Protein AF-A0A2N3TE48-F1 (afdb_monomer_lite)

Radius of gyration: 23.92 Å; chains: 1; bounding box: 47×78×74 Å

Foldseek 3Di:
DPPDPVVVVVVVVVVVPPDPPVVVLVPFQFKFKFFFPDDFAAPQWDQLLPDPLNLVVCVVPPPPVCSVVVSVVRRRFIARPVVRHTALAHHGDDFLNRTDPDTLATRVQWFAAELVQQWTWGWPSSVVSVVVPDDPVCQASFTKMFIDGSSGTQDIEGAYEPPHPGFHLAKYFYDYPVCVPDPDDDTTDTRHTDWGPGPDPDPPSIDRSNPSPSVQVSSVVVVRYDD

Secondary structure (DSSP, 8-state):
---SHHHHHHHHHHHTSSSSSHHHHGGG--EEEEEBSSPPPPTTEEEGGG-HHHHHHHHHHS-GGGHHHHHHHHTT-EEETTTTEE-SB------GGGB-SS-SB-GGGEEEEETTTTEEEE-HHHHHHHHHH--GGGTTT-EEEEEEETTEEEEEEEEEETT--S-B-S-EEEE-GGGGG-----S---EE-B------S-GGGS--GGG-HHHHHHHHTTT-EE-

Sequence (227 aa):
MKFNSLIILFLSLFLFSCSKKETVEKENKKIEIYLTNKRILNANSIIATKSDSLIKYIKQNVPEKDFNFFMSRYVTKEWDTIQNNIAPKGKFIATKIDLNKNPIVYDSEIGNFNVQKGELRISKSGLDRIIKNLDRKYIWDGQQYVITYGGKPIFTGYFVSSLSSSLVNWYSTYHFHSDLSKGDFELATPFKIDQCYCLLEDRELIPNLKSNKKLIEAFHQTDRLTK

pLDDT: mean 76.68, std 17.12, range [32.34, 97.75]

Structure (mmCIF, N/CA/C/O backbone):
data_AF-A0A2N3TE48-F1
#
_entry.id   AF-A0A2N3TE48-F1
#
loop_
_atom_site.group_PDB
_atom_site.id
_atom_site.type_symbol
_atom_site.label_atom_id
_atom_site.label_alt_id
_atom_site.label_comp_id
_atom_site.label_asym_id
_atom_site.label_entity_id
_atom_site.label_seq_id
_atom_site.pdbx_PDB_ins_code
_atom_site.Cartn_x
_atom_site.Cartn_y
_atom_site.Cartn_z
_atom_site.occupancy
_atom_site.B_iso_or_equiv
_atom_site.auth_seq_id
_atom_site.auth_comp_id
_atom_site.auth_asym_id
_atom_site.auth_atom_id
_atom_site.pdbx_PDB_model_num
ATOM 1 N N . MET A 1 1 ? -23.649 -54.402 41.261 1.00 50.25 1 MET A N 1
ATOM 2 C CA . MET A 1 1 ? -23.502 -53.451 40.135 1.00 50.25 1 MET A CA 1
ATOM 3 C C . MET A 1 1 ? -22.812 -52.180 40.637 1.00 50.25 1 MET A C 1
ATOM 5 O O . MET A 1 1 ? -23.480 -51.304 41.161 1.00 50.25 1 MET A O 1
ATOM 9 N N . LYS A 1 2 ? -21.474 -52.112 40.582 1.00 53.06 2 LYS A N 1
ATOM 10 C CA . LYS A 1 2 ? -20.661 -50.958 41.041 1.00 53.06 2 LYS A CA 1
ATOM 11 C C . LYS A 1 2 ? -19.624 -50.542 39.984 1.00 53.06 2 LYS A C 1
ATOM 13 O O . LYS A 1 2 ? -18.486 -50.228 40.293 1.00 53.06 2 LYS A O 1
ATOM 18 N N . PHE A 1 3 ? -20.027 -50.564 38.722 1.00 53.12 3 PHE A N 1
ATOM 19 C CA . PHE A 1 3 ? -19.270 -50.009 37.605 1.00 53.12 3 PHE A CA 1
ATOM 20 C C . PHE A 1 3 ? -20.255 -49.142 36.842 1.00 53.12 3 PHE A C 1
ATOM 22 O O . PHE A 1 3 ? -21.080 -49.695 36.134 1.00 53.12 3 PHE A O 1
ATOM 29 N N . ASN A 1 4 ? -20.269 -47.834 37.113 1.00 57.69 4 ASN A N 1
ATOM 30 C CA . ASN A 1 4 ? -20.896 -46.821 36.247 1.00 57.69 4 ASN A CA 1
ATOM 31 C C . ASN A 1 4 ? -20.582 -45.385 36.700 1.00 57.69 4 ASN A C 1
ATOM 33 O O . ASN A 1 4 ? -20.584 -44.480 35.875 1.00 57.69 4 ASN A O 1
ATOM 37 N N . SER A 1 5 ? -20.225 -45.150 37.968 1.00 60.59 5 SER A N 1
ATOM 38 C CA . SER A 1 5 ? -19.950 -43.786 38.454 1.00 60.59 5 SER A CA 1
ATOM 39 C C . SER A 1 5 ? -18.607 -43.211 37.974 1.00 60.59 5 SER A C 1
ATOM 41 O O . SER A 1 5 ? -18.514 -42.012 37.732 1.00 60.59 5 SER A O 1
ATOM 43 N N . LEU A 1 6 ? -17.578 -44.047 37.774 1.00 65.50 6 LEU A N 1
ATOM 44 C CA . LEU A 1 6 ? -16.249 -43.585 37.338 1.00 65.50 6 LEU A CA 1
ATOM 45 C C . LEU A 1 6 ? -16.224 -43.178 35.851 1.00 65.50 6 LEU A C 1
ATOM 47 O O . LEU A 1 6 ? -15.537 -42.233 35.475 1.00 65.50 6 LEU A O 1
ATOM 51 N N . ILE A 1 7 ? -17.017 -43.859 35.016 1.00 70.31 7 ILE A N 1
ATOM 52 C CA . ILE A 1 7 ? -17.132 -43.586 33.573 1.00 70.31 7 ILE A CA 1
ATOM 53 C C . ILE A 1 7 ? -17.869 -42.262 33.333 1.00 70.31 7 ILE A C 1
ATOM 55 O O . ILE A 1 7 ? -17.457 -41.476 32.484 1.00 70.31 7 ILE A O 1
ATOM 59 N N . ILE A 1 8 ? -18.902 -41.970 34.130 1.00 69.69 8 ILE A N 1
ATOM 60 C CA . ILE A 1 8 ? -19.629 -40.692 34.072 1.00 69.69 8 ILE A CA 1
ATOM 61 C C . ILE A 1 8 ? -18.714 -39.529 34.488 1.00 69.69 8 ILE A C 1
ATOM 63 O O . ILE A 1 8 ? -18.726 -38.479 33.844 1.00 69.69 8 ILE A O 1
ATOM 67 N N . LEU A 1 9 ? -17.859 -39.729 35.499 1.00 67.75 9 LEU A N 1
ATOM 68 C CA . LEU A 1 9 ? -16.881 -38.722 35.918 1.00 67.75 9 LEU A CA 1
ATOM 69 C C . LEU A 1 9 ? -15.858 -38.430 34.803 1.00 67.75 9 LEU A C 1
ATOM 71 O O . LEU A 1 9 ? -15.566 -37.268 34.520 1.00 67.75 9 LEU A O 1
ATOM 75 N N . PHE A 1 10 ? -15.379 -39.470 34.110 1.00 66.06 10 PHE A N 1
ATOM 76 C CA . PHE A 1 10 ? -14.419 -39.329 33.010 1.00 66.06 10 PHE A CA 1
ATOM 77 C C . PHE A 1 10 ? -15.033 -38.682 31.757 1.00 66.06 10 PHE A C 1
ATOM 79 O O . PHE A 1 10 ? -14.384 -37.851 31.125 1.00 66.06 10 PHE A O 1
ATOM 86 N N . LEU A 1 11 ? -16.298 -38.982 31.424 1.00 65.06 11 LEU A N 1
ATOM 87 C CA . LEU A 1 11 ? -17.000 -38.320 30.315 1.00 65.06 11 LEU A CA 1
ATOM 88 C C . LEU A 1 11 ? -17.259 -36.832 30.592 1.00 65.06 11 LEU A C 1
ATOM 90 O O . LEU A 1 11 ? -17.186 -36.017 29.673 1.00 65.06 11 LEU A O 1
ATOM 94 N N . SER A 1 12 ? -17.517 -36.455 31.849 1.00 64.06 12 SER A N 1
ATOM 95 C CA . SER A 1 12 ? -17.767 -35.051 32.203 1.00 64.06 12 SER A CA 1
ATOM 96 C C . SER A 1 12 ? -16.529 -34.157 32.027 1.00 64.06 12 SER A C 1
ATOM 98 O O . SER A 1 12 ? -16.660 -32.995 31.648 1.00 64.06 12 SER A O 1
ATOM 100 N N . LEU A 1 13 ? -15.321 -34.711 32.193 1.00 61.75 13 LEU A N 1
ATOM 101 C CA . LEU A 1 13 ? -14.056 -33.991 32.000 1.00 61.75 13 LEU A CA 1
ATOM 102 C C . LEU A 1 13 ? -13.748 -33.697 30.521 1.00 61.75 13 LEU A C 1
ATOM 104 O O . LEU A 1 13 ? -13.084 -32.703 30.226 1.00 61.75 13 LEU A O 1
ATOM 108 N N . PHE A 1 14 ? -14.273 -34.493 29.581 1.00 59.22 14 PHE A N 1
ATOM 109 C CA . PHE A 1 14 ? -14.132 -34.219 28.144 1.00 59.22 14 PHE A CA 1
ATOM 110 C C . PHE A 1 14 ? -15.049 -33.089 27.653 1.00 59.22 14 PHE A C 1
ATOM 112 O O . PHE A 1 14 ? -14.698 -32.390 26.701 1.00 59.22 14 PHE A O 1
ATOM 119 N N . LEU A 1 15 ? -16.182 -32.845 28.321 1.00 57.31 15 LEU A N 1
ATOM 120 C CA . LEU A 1 15 ? -17.143 -31.810 27.919 1.00 57.31 15 LEU A CA 1
ATOM 121 C C . LEU A 1 15 ? -16.697 -30.379 28.278 1.00 57.31 15 LEU A C 1
ATOM 123 O O . LEU A 1 15 ? -17.162 -29.427 27.656 1.00 57.31 15 LEU A O 1
ATOM 127 N N . PHE A 1 16 ? -15.750 -30.205 29.206 1.00 56.22 16 PHE A N 1
ATOM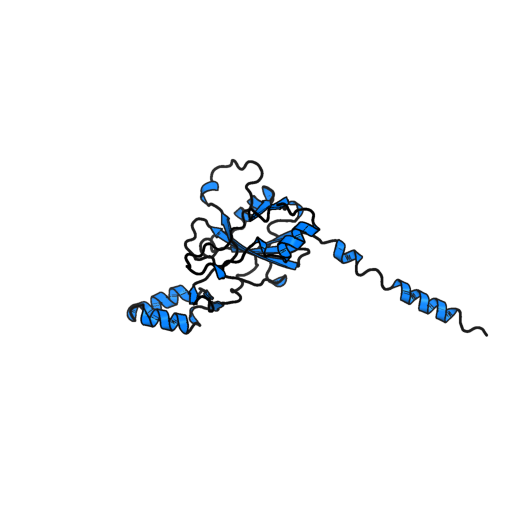 128 C CA . PHE A 1 16 ? -15.204 -28.884 29.565 1.00 56.22 16 PHE A CA 1
ATOM 129 C C . PHE A 1 16 ? -13.955 -28.470 28.767 1.00 56.22 16 PHE A C 1
ATOM 131 O O . PHE A 1 16 ? -13.476 -27.347 28.920 1.00 56.22 16 PHE A O 1
ATOM 138 N N . SER A 1 17 ? -13.430 -29.325 27.881 1.00 53.75 17 SER A N 1
ATOM 139 C CA . SER A 1 17 ? -12.199 -29.034 27.123 1.00 53.75 17 SER A CA 1
ATOM 140 C C . SER A 1 17 ? -12.426 -28.250 25.813 1.00 53.75 17 SER A C 1
ATOM 142 O O . SER A 1 17 ? -11.473 -27.962 25.092 1.00 53.75 17 SER A O 1
ATOM 144 N N . CYS A 1 18 ? -13.667 -27.865 25.477 1.00 55.09 18 CYS A N 1
ATOM 145 C CA . CYS A 1 18 ? -14.005 -27.388 24.125 1.00 55.09 18 CYS A CA 1
ATOM 146 C C . CYS A 1 18 ? -14.711 -26.021 24.005 1.00 55.09 18 CYS A C 1
ATOM 148 O O . CYS A 1 18 ? -15.423 -25.799 23.033 1.00 55.09 18 CYS A O 1
ATOM 150 N N . SER A 1 19 ? -14.500 -25.061 24.914 1.00 52.31 19 SER A N 1
ATOM 151 C CA . SER A 1 19 ? -15.143 -23.728 24.795 1.00 52.31 19 SER A CA 1
ATOM 152 C C . SER A 1 19 ? -14.207 -22.512 24.814 1.00 52.31 19 SER A C 1
ATOM 154 O O . SER A 1 19 ? -14.669 -21.382 24.929 1.00 52.31 19 SER A O 1
ATOM 156 N N . LYS A 1 20 ? -12.889 -22.689 24.638 1.00 45.84 20 LYS A N 1
ATOM 157 C CA . LYS A 1 20 ? -11.911 -21.575 24.671 1.00 45.84 20 LYS A CA 1
ATOM 158 C C . LYS A 1 20 ? -11.305 -21.163 23.324 1.00 45.84 20 LYS A C 1
ATOM 160 O O . LYS A 1 20 ? -10.310 -20.445 23.311 1.00 45.84 20 LYS A O 1
ATOM 165 N N . LYS A 1 21 ? -11.874 -21.581 22.187 1.00 46.06 21 LYS A N 1
ATOM 166 C CA . LYS A 1 21 ? -11.340 -21.187 20.866 1.00 46.06 21 LYS A CA 1
ATOM 167 C C . LYS A 1 21 ? -11.933 -19.889 20.307 1.00 46.06 21 LYS A C 1
ATOM 169 O O . LYS A 1 21 ? -11.215 -19.162 19.635 1.00 46.06 21 LYS A O 1
ATOM 174 N N . GLU A 1 22 ? -13.178 -19.545 20.636 1.00 42.72 22 GLU A N 1
ATOM 175 C CA . GLU A 1 22 ? -13.833 -18.337 20.097 1.00 42.72 22 GLU A CA 1
ATOM 176 C C . GLU A 1 22 ? -13.543 -17.052 20.886 1.00 42.72 22 GLU A C 1
ATOM 178 O O . GLU A 1 22 ? -13.634 -15.952 20.343 1.00 42.72 22 GLU A O 1
ATOM 183 N N . THR A 1 23 ? -13.147 -17.154 22.156 1.00 38.72 23 THR A N 1
ATOM 184 C CA . THR A 1 23 ? -12.918 -15.967 22.996 1.00 38.72 23 THR A CA 1
ATOM 185 C C . THR A 1 23 ? -11.581 -15.278 22.699 1.00 38.72 23 THR A C 1
ATOM 187 O O . THR A 1 23 ? -11.476 -14.070 22.874 1.00 38.72 23 THR A O 1
ATOM 190 N N . VAL A 1 24 ? -10.586 -16.008 22.177 1.00 43.91 24 VAL A N 1
ATOM 191 C CA . VAL A 1 24 ? -9.251 -15.462 21.854 1.00 43.91 24 VAL A CA 1
ATOM 192 C C . VAL A 1 24 ? -9.243 -14.694 20.521 1.00 43.91 24 VAL A C 1
ATOM 194 O O . VAL A 1 24 ? -8.486 -13.741 20.365 1.00 43.91 24 VAL A O 1
ATOM 197 N N . GLU A 1 25 ? -10.114 -15.030 19.560 1.00 46.62 25 GLU A N 1
ATOM 198 C CA . GLU A 1 25 ? -10.185 -14.296 18.280 1.00 46.62 25 GLU A CA 1
ATOM 199 C C . GLU A 1 25 ? -10.899 -12.939 18.385 1.00 46.62 25 GLU A C 1
ATOM 201 O O . GLU A 1 25 ? -10.645 -12.048 17.571 1.00 46.62 25 GLU A O 1
ATOM 206 N N . LYS A 1 26 ? -11.742 -12.725 19.405 1.00 44.50 26 LYS A N 1
ATOM 207 C CA . LYS A 1 26 ? -12.362 -11.409 19.646 1.00 44.50 26 LYS A CA 1
ATOM 208 C C . LYS A 1 26 ? -11.362 -10.347 20.121 1.00 44.50 26 LYS A C 1
ATOM 210 O O . LYS A 1 26 ? -11.618 -9.163 19.919 1.00 44.50 26 LYS A O 1
ATOM 215 N N . GLU A 1 27 ? -10.221 -10.741 20.686 1.00 52.16 27 GLU A N 1
ATOM 216 C CA . GLU A 1 27 ? -9.269 -9.831 21.341 1.00 52.16 27 GLU A CA 1
ATOM 217 C C . GLU A 1 27 ? -8.280 -9.112 20.409 1.00 52.16 27 GLU A C 1
ATOM 219 O O . GLU A 1 27 ? -7.456 -8.328 20.875 1.00 52.16 27 GLU A O 1
ATOM 224 N N . ASN A 1 28 ? -8.357 -9.287 19.088 1.00 63.81 28 ASN A N 1
ATOM 225 C CA . ASN A 1 28 ? -7.452 -8.559 18.193 1.00 63.81 28 ASN A CA 1
ATOM 226 C C . ASN A 1 28 ? -8.136 -8.062 16.917 1.00 63.81 28 ASN A C 1
ATOM 228 O O . ASN A 1 28 ? -7.622 -8.234 15.825 1.00 63.81 28 ASN A O 1
ATOM 232 N N . LYS A 1 29 ? -9.277 -7.375 17.024 1.00 85.50 29 LYS A N 1
ATOM 233 C CA . LYS A 1 29 ? -9.899 -6.639 15.900 1.00 85.50 29 LYS A CA 1
ATOM 234 C C . LYS A 1 29 ? -9.200 -5.302 15.590 1.00 85.50 29 LYS A C 1
ATOM 236 O O . LYS A 1 29 ? -9.854 -4.303 15.312 1.00 85.50 29 LYS A O 1
ATOM 241 N N . LYS A 1 30 ? -7.872 -5.268 15.679 1.00 95.38 30 LYS A N 1
ATOM 242 C CA . LYS A 1 30 ? -7.073 -4.059 15.449 1.00 95.38 30 LYS A CA 1
ATOM 243 C C . LYS A 1 30 ? -6.908 -3.809 13.960 1.00 95.38 30 LYS A C 1
ATOM 245 O O . LYS A 1 30 ? -6.599 -4.748 13.222 1.00 95.38 30 LYS A O 1
ATOM 250 N N . ILE A 1 31 ? -7.089 -2.565 13.541 1.00 97.19 31 ILE A N 1
ATOM 251 C CA . ILE A 1 31 ? -6.693 -2.083 12.223 1.00 97.19 31 ILE A CA 1
ATOM 252 C C . ILE A 1 31 ? -5.326 -1.429 12.378 1.00 97.19 31 ILE A C 1
ATOM 254 O O . ILE A 1 31 ? -5.127 -0.595 13.247 1.00 97.19 31 ILE A O 1
ATOM 258 N N . GLU A 1 32 ? -4.359 -1.807 11.558 1.00 97.50 32 GLU A N 1
ATOM 259 C CA . GLU A 1 32 ? -2.989 -1.295 11.666 1.00 97.50 32 GLU A CA 1
ATOM 260 C C . GLU A 1 32 ? -2.386 -1.137 10.275 1.00 97.50 32 GLU A C 1
ATOM 262 O O . GLU A 1 32 ? -2.698 -1.921 9.373 1.00 97.50 32 GLU A O 1
ATOM 267 N N . ILE A 1 33 ? -1.490 -0.166 10.103 1.00 97.19 33 ILE A N 1
ATOM 268 C CA . ILE A 1 33 ? -0.765 0.045 8.846 1.00 97.19 33 ILE A CA 1
ATOM 269 C C . ILE A 1 33 ? 0.683 -0.375 9.050 1.00 97.19 33 ILE A C 1
ATOM 271 O O . ILE A 1 33 ? 1.330 0.054 10.001 1.00 97.19 33 ILE A O 1
ATOM 275 N N . TYR A 1 34 ? 1.207 -1.181 8.135 1.00 97.75 34 TYR A N 1
ATOM 276 C CA . TYR A 1 34 ? 2.579 -1.672 8.132 1.00 97.75 34 TYR A CA 1
ATOM 277 C C . TYR A 1 34 ? 3.292 -1.254 6.852 1.00 97.75 34 TYR A C 1
ATOM 279 O O . TYR A 1 34 ? 2.693 -1.229 5.778 1.00 97.75 34 TYR A O 1
ATOM 287 N N . LEU A 1 35 ? 4.596 -1.005 6.958 1.00 96.44 35 LEU A N 1
ATOM 288 C CA . LEU A 1 35 ? 5.486 -1.065 5.802 1.00 96.44 35 LEU A CA 1
ATOM 289 C C . LEU A 1 35 ? 5.889 -2.516 5.540 1.00 96.44 35 LEU A C 1
ATOM 291 O O . LEU A 1 35 ? 5.986 -3.320 6.474 1.00 96.44 35 LEU A O 1
ATOM 295 N N . THR A 1 36 ? 6.161 -2.841 4.280 1.00 95.94 36 THR A N 1
ATOM 296 C CA . THR A 1 36 ? 6.795 -4.117 3.940 1.00 95.94 36 THR A CA 1
ATOM 297 C C . THR A 1 36 ? 8.281 -4.090 4.314 1.00 95.94 36 THR A C 1
ATOM 299 O O . THR A 1 36 ? 8.941 -3.052 4.228 1.00 95.94 36 THR A O 1
ATOM 302 N N . ASN A 1 37 ? 8.824 -5.234 4.733 1.00 94.75 37 ASN A N 1
ATOM 303 C CA . ASN A 1 37 ? 10.243 -5.377 5.089 1.00 94.75 37 ASN A CA 1
ATOM 304 C C . ASN A 1 37 ? 11.166 -5.511 3.866 1.00 94.75 37 ASN A C 1
ATOM 306 O O . ASN A 1 37 ? 12.381 -5.342 3.965 1.00 94.75 37 ASN A O 1
ATOM 310 N N . LYS A 1 38 ? 10.577 -5.769 2.699 1.00 92.12 38 LYS A N 1
ATOM 311 C CA . LYS A 1 38 ? 11.216 -5.808 1.384 1.00 92.12 38 LYS A CA 1
ATOM 312 C C . LYS A 1 38 ? 10.210 -5.376 0.320 1.00 92.12 38 LYS A C 1
ATOM 314 O O . LYS A 1 38 ? 9.000 -5.404 0.552 1.00 92.12 38 LYS A O 1
ATOM 319 N N . ARG A 1 39 ? 10.701 -5.009 -0.864 1.00 89.31 39 ARG A N 1
ATOM 320 C CA . ARG A 1 39 ? 9.842 -4.818 -2.038 1.00 89.31 39 ARG A CA 1
ATOM 321 C C . ARG A 1 39 ? 9.243 -6.168 -2.434 1.00 89.31 39 ARG A C 1
ATOM 323 O O . ARG A 1 39 ? 9.980 -7.121 -2.679 1.00 89.31 39 ARG A O 1
ATOM 330 N N . ILE A 1 40 ? 7.922 -6.246 -2.475 1.00 90.12 40 ILE A N 1
ATOM 331 C CA . ILE A 1 40 ? 7.174 -7.390 -2.988 1.00 90.12 40 ILE A CA 1
ATOM 332 C C . ILE A 1 40 ? 6.930 -7.138 -4.473 1.00 90.12 40 ILE A C 1
ATOM 334 O O . ILE A 1 40 ? 6.431 -6.070 -4.828 1.00 90.12 40 ILE A O 1
ATOM 338 N N . LEU A 1 41 ? 7.275 -8.110 -5.316 1.00 84.94 41 LEU A N 1
ATOM 339 C CA . LEU A 1 41 ? 7.008 -8.037 -6.752 1.00 84.94 41 LEU A CA 1
ATOM 340 C C . LEU A 1 41 ? 5.501 -7.971 -7.012 1.00 84.94 41 LEU A C 1
ATOM 342 O O . LEU A 1 41 ? 4.708 -8.590 -6.291 1.00 84.94 41 LEU A O 1
ATOM 346 N N . ASN A 1 42 ? 5.093 -7.265 -8.061 1.00 82.75 42 ASN A N 1
ATOM 347 C CA . ASN A 1 42 ? 3.697 -7.238 -8.447 1.00 82.75 42 ASN A CA 1
ATOM 348 C C . ASN A 1 42 ? 3.258 -8.641 -8.877 1.00 82.75 42 ASN A C 1
ATOM 350 O O . ASN A 1 42 ? 3.936 -9.321 -9.649 1.00 82.75 42 ASN A O 1
ATOM 354 N N . ALA A 1 43 ? 2.069 -9.037 -8.432 1.00 79.94 43 ALA A N 1
ATOM 355 C CA . ALA A 1 43 ? 1.478 -10.352 -8.653 1.00 79.94 43 ALA A CA 1
ATOM 356 C C . ALA A 1 43 ? 1.266 -10.686 -10.140 1.00 79.94 43 ALA A C 1
ATOM 358 O O . ALA A 1 43 ? 1.230 -11.857 -10.498 1.00 79.94 43 ALA A O 1
ATOM 359 N N . ASN A 1 44 ? 1.142 -9.660 -10.986 1.00 74.44 44 ASN A N 1
ATOM 360 C CA . ASN A 1 44 ? 0.930 -9.792 -12.428 1.00 74.44 44 ASN A CA 1
ATOM 361 C C . ASN A 1 44 ? 2.188 -9.445 -13.242 1.00 74.44 44 ASN A C 1
ATOM 363 O O . ASN A 1 44 ? 2.093 -9.180 -14.437 1.00 74.44 44 ASN A O 1
ATOM 367 N N . SER A 1 45 ? 3.355 -9.362 -12.601 1.00 71.88 45 SER A N 1
ATOM 368 C CA . SER A 1 45 ? 4.574 -8.912 -13.266 1.00 71.88 45 SER A CA 1
ATOM 369 C C . SER A 1 45 ? 5.673 -9.954 -13.266 1.00 71.88 45 SER A C 1
ATOM 371 O O . SER A 1 45 ? 5.742 -10.843 -12.416 1.00 71.88 45 SER A O 1
ATOM 373 N N . ILE A 1 46 ? 6.578 -9.774 -14.217 1.00 72.75 46 ILE A N 1
ATOM 374 C CA . ILE A 1 46 ? 7.894 -10.397 -14.217 1.00 72.75 46 ILE A CA 1
ATOM 37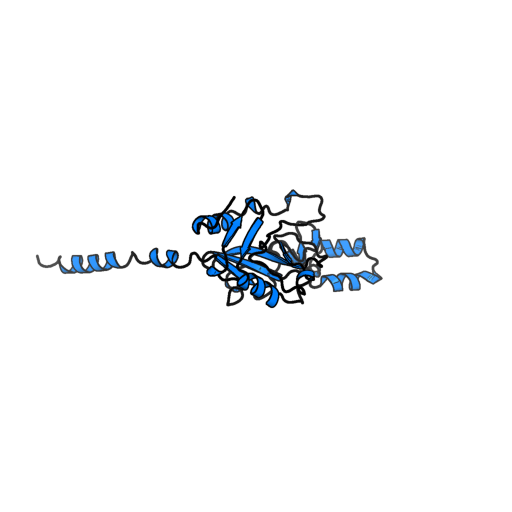5 C C . ILE A 1 46 ? 8.958 -9.304 -14.193 1.00 72.75 46 ILE A C 1
ATOM 377 O O . ILE A 1 46 ? 8.698 -8.146 -14.523 1.00 72.75 46 ILE A O 1
ATOM 381 N N . ILE A 1 47 ? 10.183 -9.676 -13.822 1.00 74.00 47 ILE A N 1
ATOM 382 C CA . ILE A 1 47 ? 11.337 -8.788 -13.991 1.00 74.00 47 ILE A CA 1
ATOM 383 C C . ILE A 1 47 ? 11.408 -8.406 -15.471 1.00 74.00 47 ILE A C 1
ATOM 385 O O . ILE A 1 47 ? 11.403 -9.285 -16.332 1.00 74.00 47 ILE A O 1
ATOM 389 N N . ALA A 1 48 ? 11.470 -7.110 -15.762 1.00 69.19 48 ALA A N 1
ATOM 390 C CA . ALA A 1 48 ? 11.309 -6.577 -17.108 1.00 69.19 48 ALA A CA 1
ATOM 391 C C . ALA A 1 48 ? 12.320 -7.166 -18.104 1.00 69.19 48 ALA A C 1
ATOM 393 O O . ALA A 1 48 ? 11.967 -7.496 -19.232 1.00 69.19 48 ALA A O 1
ATOM 394 N N . THR A 1 49 ? 13.552 -7.424 -17.671 1.00 66.06 49 THR A N 1
ATOM 395 C CA . THR A 1 49 ? 14.583 -8.051 -18.515 1.00 66.06 49 THR A CA 1
ATOM 396 C C . THR A 1 49 ? 14.367 -9.532 -18.803 1.00 66.06 49 THR A C 1
ATOM 398 O O . THR A 1 49 ? 15.082 -10.095 -19.624 1.00 66.06 49 THR A O 1
ATOM 401 N N . LYS A 1 50 ? 13.384 -10.161 -18.156 1.00 75.81 50 LYS A N 1
ATOM 402 C CA . LYS A 1 50 ? 12.919 -11.520 -18.455 1.00 75.81 50 LYS A CA 1
ATOM 403 C C . LYS A 1 50 ? 11.671 -11.529 -19.346 1.00 75.81 50 LYS A C 1
ATOM 405 O O . LYS A 1 50 ? 11.135 -12.599 -19.604 1.00 75.81 50 LYS A O 1
ATOM 410 N N . SER A 1 51 ? 11.178 -10.362 -19.770 1.00 77.44 51 SER A N 1
ATOM 411 C CA . SER A 1 51 ? 9.993 -10.246 -20.620 1.00 77.44 51 SER A CA 1
ATOM 412 C C . SER A 1 51 ? 10.365 -10.259 -22.099 1.00 77.44 51 SER A C 1
ATOM 414 O O . SER A 1 51 ? 10.925 -9.289 -22.613 1.00 77.44 51 SER A O 1
ATOM 416 N N . ASP A 1 52 ? 9.983 -11.326 -22.803 1.00 81.38 52 ASP A N 1
ATOM 417 C CA . ASP A 1 52 ? 10.150 -11.421 -24.257 1.00 81.38 52 ASP A CA 1
ATOM 418 C C . ASP A 1 52 ? 9.387 -10.313 -24.993 1.00 81.38 52 ASP A C 1
ATOM 420 O O . ASP A 1 52 ? 9.874 -9.788 -25.997 1.00 81.38 52 ASP A O 1
ATOM 424 N N . SER A 1 53 ? 8.217 -9.905 -24.482 1.00 76.69 53 SER A N 1
ATOM 425 C CA . SER A 1 53 ? 7.428 -8.832 -25.092 1.00 76.69 53 SER A CA 1
ATOM 426 C C . SER A 1 53 ? 8.098 -7.468 -24.938 1.00 76.69 53 SER A C 1
ATOM 428 O O . SER A 1 53 ? 8.151 -6.720 -25.916 1.00 76.69 53 SER A O 1
ATOM 430 N N . LEU A 1 54 ? 8.702 -7.167 -23.782 1.00 77.25 54 LEU A N 1
ATOM 431 C CA . LEU A 1 54 ? 9.494 -5.944 -23.619 1.00 77.25 54 LEU A CA 1
ATOM 432 C C . LEU A 1 54 ? 10.763 -5.980 -24.473 1.00 77.25 54 LEU A C 1
ATOM 434 O O . LEU A 1 54 ? 11.075 -4.998 -25.142 1.00 77.25 54 LEU A O 1
ATOM 438 N N . ILE A 1 55 ? 11.497 -7.097 -24.471 1.00 82.19 55 ILE A N 1
ATOM 439 C CA . ILE A 1 55 ? 12.715 -7.240 -25.279 1.00 82.19 55 ILE A CA 1
ATOM 440 C C . ILE A 1 55 ? 12.387 -7.002 -26.755 1.00 82.19 55 ILE A C 1
ATOM 442 O O . ILE A 1 55 ? 13.091 -6.250 -27.430 1.00 82.19 55 ILE A O 1
ATOM 446 N N . LYS A 1 56 ? 11.297 -7.601 -27.248 1.00 83.69 56 LYS A N 1
AT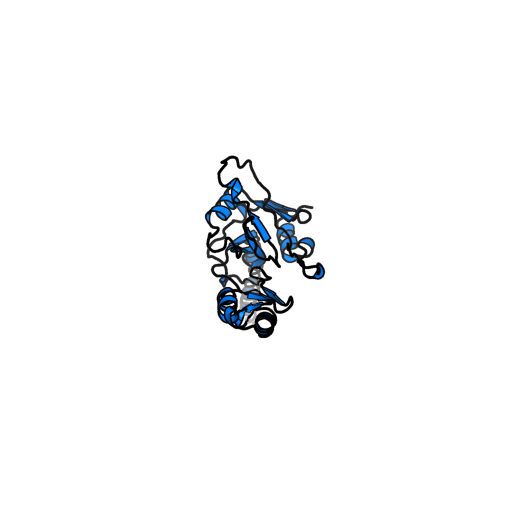OM 447 C CA . LYS A 1 56 ? 10.803 -7.391 -28.610 1.00 83.69 56 LYS A CA 1
ATOM 448 C C . LYS A 1 56 ? 10.426 -5.931 -28.852 1.00 83.69 56 LYS A C 1
ATOM 450 O O . LYS A 1 56 ? 10.862 -5.370 -29.853 1.00 83.69 56 LYS A O 1
ATOM 455 N N . TYR A 1 57 ? 9.684 -5.308 -27.936 1.00 80.12 57 TYR A N 1
ATOM 456 C CA . TYR A 1 57 ? 9.309 -3.898 -28.032 1.00 80.12 57 TYR A CA 1
ATOM 457 C C . TYR A 1 57 ? 10.537 -2.985 -28.142 1.00 80.12 57 TYR A C 1
ATOM 459 O O . TYR A 1 57 ? 10.598 -2.153 -29.046 1.00 80.12 57 TYR A O 1
ATOM 467 N N . ILE A 1 58 ? 11.543 -3.162 -27.279 1.00 81.75 58 ILE A N 1
ATOM 468 C CA . ILE A 1 58 ? 12.770 -2.355 -27.311 1.00 81.75 58 ILE A CA 1
ATOM 469 C C . ILE A 1 58 ? 13.510 -2.590 -28.630 1.00 81.75 58 ILE A C 1
ATOM 471 O O . ILE A 1 58 ? 13.853 -1.622 -29.296 1.00 81.75 58 ILE A O 1
ATOM 475 N N . LYS A 1 59 ? 13.696 -3.844 -29.064 1.00 84.44 59 LYS A N 1
ATOM 476 C CA . LYS A 1 59 ? 14.359 -4.147 -30.348 1.00 84.44 59 LYS A CA 1
ATOM 477 C C . LYS A 1 59 ? 13.664 -3.513 -31.557 1.00 84.44 59 LYS A C 1
ATOM 479 O O . LYS A 1 59 ? 14.327 -3.221 -32.543 1.00 84.44 59 LYS A O 1
ATOM 484 N N . GLN A 1 60 ? 12.345 -3.335 -31.500 1.00 85.25 60 GLN A N 1
ATOM 485 C CA . GLN A 1 60 ? 11.559 -2.751 -32.590 1.00 85.25 60 GLN A CA 1
ATOM 486 C C . GLN A 1 60 ? 11.544 -1.218 -32.583 1.00 85.25 60 GLN A C 1
ATOM 488 O O . GLN A 1 60 ? 11.379 -0.620 -33.641 1.00 85.25 60 GLN A O 1
ATOM 493 N N . ASN A 1 61 ? 11.695 -0.585 -31.415 1.00 82.44 61 ASN A N 1
ATOM 494 C CA . ASN A 1 61 ? 11.474 0.857 -31.245 1.00 82.44 61 ASN A CA 1
ATOM 495 C C . ASN A 1 61 ? 12.726 1.640 -30.823 1.00 82.44 61 ASN A C 1
ATOM 497 O O . ASN A 1 61 ? 12.700 2.869 -30.798 1.00 82.44 61 ASN A O 1
ATOM 501 N N . VAL A 1 62 ? 13.815 0.957 -30.472 1.00 83.06 62 VAL A N 1
ATOM 502 C CA . VAL A 1 62 ? 15.066 1.567 -30.011 1.00 83.06 62 VAL A CA 1
ATOM 503 C C . VAL A 1 62 ? 16.198 1.165 -30.959 1.00 83.06 62 VAL A C 1
ATOM 505 O O . VAL A 1 62 ? 16.319 -0.020 -31.276 1.00 83.06 62 VAL A O 1
ATOM 508 N N . PRO A 1 63 ? 17.055 2.110 -31.397 1.00 86.25 63 PRO A N 1
ATOM 509 C CA . PRO A 1 63 ? 18.243 1.782 -32.177 1.00 86.25 63 PRO A CA 1
ATOM 510 C C . PRO A 1 63 ? 19.106 0.728 -31.478 1.00 86.25 63 PRO A C 1
ATOM 512 O O . PRO A 1 63 ? 19.336 0.803 -30.273 1.00 86.25 63 PRO A O 1
ATOM 515 N N . GLU A 1 64 ? 19.644 -0.227 -32.237 1.00 86.31 64 GLU A N 1
ATOM 516 C CA . GLU A 1 64 ? 20.401 -1.362 -31.686 1.00 86.31 64 GLU A CA 1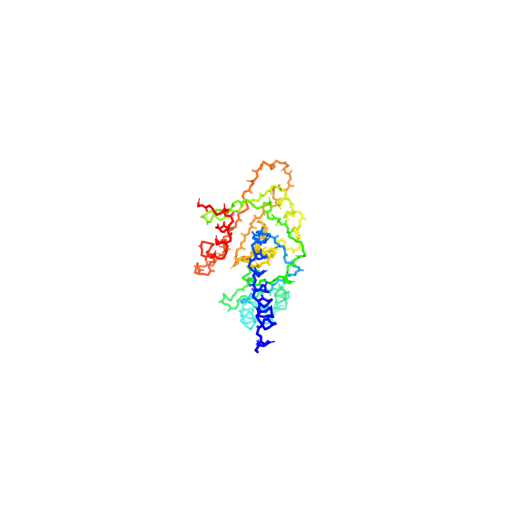
ATOM 517 C C . GLU A 1 64 ? 21.559 -0.927 -30.772 1.00 86.31 64 GLU A C 1
ATOM 519 O O . GLU A 1 64 ? 21.751 -1.494 -29.696 1.00 86.31 64 GLU A O 1
ATOM 524 N N . LYS A 1 65 ? 22.266 0.151 -31.142 1.00 87.06 65 LYS A N 1
ATOM 525 C CA . LYS A 1 65 ? 23.358 0.741 -30.346 1.00 87.06 65 LYS A CA 1
ATOM 526 C C . LYS A 1 65 ? 22.938 1.155 -28.928 1.00 87.06 65 LYS A C 1
ATOM 528 O O . LYS A 1 65 ? 23.766 1.160 -28.022 1.00 87.06 65 LYS A O 1
ATOM 533 N N . ASP A 1 66 ? 21.660 1.470 -28.733 1.00 83.56 66 ASP A N 1
ATOM 534 C CA . ASP A 1 66 ? 21.107 1.953 -27.471 1.00 83.56 66 ASP A CA 1
ATOM 535 C C . ASP A 1 66 ? 20.398 0.828 -26.692 1.00 83.56 66 ASP A C 1
ATOM 537 O O . ASP A 1 66 ? 20.042 1.011 -25.527 1.00 83.56 66 ASP A O 1
ATOM 541 N N . PHE A 1 67 ? 20.241 -0.368 -27.276 1.00 82.50 67 PHE A N 1
ATOM 542 C CA . PHE A 1 67 ? 19.521 -1.494 -26.668 1.00 82.50 67 PHE A CA 1
ATOM 543 C C . PHE A 1 67 ? 20.034 -1.832 -25.262 1.00 82.50 67 PHE A C 1
ATOM 545 O O . PHE A 1 67 ? 19.250 -1.913 -24.316 1.00 82.50 67 PHE A O 1
ATOM 552 N N . ASN A 1 68 ? 21.353 -1.971 -25.096 1.00 82.12 68 ASN A N 1
ATOM 553 C CA . ASN A 1 68 ? 21.961 -2.294 -23.800 1.00 82.12 68 ASN A CA 1
ATOM 554 C C . ASN A 1 68 ? 21.753 -1.177 -22.771 1.00 82.12 68 ASN A C 1
ATOM 556 O O . ASN A 1 68 ? 21.501 -1.454 -21.597 1.00 82.12 68 ASN A O 1
ATOM 560 N N . PHE A 1 69 ? 21.802 0.085 -23.208 1.00 80.56 69 PHE A N 1
ATOM 561 C CA . PHE A 1 69 ? 21.511 1.228 -22.349 1.00 80.56 69 PHE A CA 1
ATOM 562 C C . PHE A 1 69 ? 20.058 1.185 -21.866 1.00 80.56 69 PHE A C 1
ATOM 564 O O . PHE A 1 69 ? 19.819 1.257 -20.661 1.00 80.56 69 PHE A O 1
ATOM 571 N N . PHE A 1 70 ? 19.091 0.979 -22.762 1.00 76.12 70 PHE A N 1
ATOM 572 C CA . PHE A 1 70 ? 17.684 0.861 -22.381 1.00 76.12 70 PHE A CA 1
ATOM 573 C C . PHE A 1 70 ? 17.436 -0.353 -21.483 1.00 76.12 70 PHE A C 1
ATOM 575 O O . PHE A 1 70 ? 16.844 -0.206 -20.417 1.00 76.12 70 PHE A O 1
ATOM 582 N N . MET A 1 71 ? 17.965 -1.528 -21.826 1.00 77.88 71 MET A N 1
ATOM 583 C CA . MET A 1 71 ? 17.832 -2.725 -20.993 1.00 77.88 71 MET A CA 1
ATOM 584 C C . MET A 1 71 ? 18.402 -2.517 -19.590 1.00 77.88 71 MET A C 1
ATOM 586 O O . MET A 1 71 ? 17.740 -2.876 -18.619 1.00 77.88 71 MET A O 1
ATOM 590 N N . SER A 1 72 ? 19.560 -1.857 -19.455 1.00 75.44 72 SER A N 1
ATOM 591 C CA . SER A 1 72 ? 20.160 -1.546 -18.148 1.00 75.44 72 SER A CA 1
ATOM 592 C C . SER A 1 72 ? 19.246 -0.698 -17.251 1.00 75.44 72 SER A C 1
ATOM 594 O O . SER A 1 72 ? 19.208 -0.900 -16.038 1.00 75.44 72 SER A O 1
ATOM 596 N N . ARG A 1 73 ? 18.433 0.192 -17.840 1.00 70.75 73 ARG A N 1
ATOM 597 C CA . ARG A 1 73 ? 17.448 1.023 -17.123 1.00 70.75 73 ARG A CA 1
ATOM 598 C C . ARG A 1 73 ? 16.239 0.225 -16.633 1.00 70.75 73 ARG A C 1
ATOM 600 O O . ARG A 1 73 ? 15.500 0.717 -15.778 1.00 70.75 73 ARG A O 1
ATOM 607 N N . TYR A 1 74 ? 16.030 -0.974 -17.173 1.00 68.12 74 TYR A N 1
ATOM 608 C CA . TYR A 1 74 ? 14.898 -1.847 -16.871 1.00 68.12 74 TYR A CA 1
ATOM 609 C C . TYR A 1 74 ? 15.279 -3.099 -16.074 1.00 68.12 74 TYR A C 1
ATOM 611 O O . TYR A 1 74 ? 14.382 -3.791 -15.609 1.00 68.12 74 TYR A O 1
ATOM 619 N N . VAL A 1 75 ? 16.572 -3.365 -15.838 1.00 61.22 75 VAL A N 1
ATOM 620 C CA . VAL A 1 75 ? 17.074 -4.533 -15.073 1.00 61.22 75 VAL A CA 1
ATOM 621 C C . VAL A 1 75 ? 16.368 -4.731 -13.734 1.00 61.22 75 VAL A C 1
ATOM 623 O O . VAL A 1 75 ? 16.113 -5.864 -13.337 1.00 61.22 75 VAL A O 1
ATOM 626 N N . THR A 1 76 ? 16.031 -3.642 -13.052 1.00 62.72 76 THR A N 1
ATOM 627 C CA . THR A 1 76 ? 15.386 -3.672 -11.735 1.00 62.72 76 THR A CA 1
ATOM 628 C C . THR A 1 76 ? 13.896 -3.350 -11.782 1.00 62.72 76 THR A C 1
ATOM 630 O O . THR A 1 76 ? 13.255 -3.308 -10.735 1.00 62.72 76 THR A O 1
ATOM 633 N N . LYS A 1 77 ? 13.337 -3.097 -12.973 1.00 72.19 77 LYS A N 1
ATOM 634 C CA . LYS A 1 77 ? 11.932 -2.720 -13.130 1.00 72.19 77 LYS A CA 1
ATOM 635 C C . LYS A 1 77 ? 11.060 -3.942 -13.369 1.00 72.19 77 LYS A C 1
ATOM 637 O O . LYS A 1 77 ? 11.503 -4.974 -13.870 1.00 72.19 77 LYS A O 1
ATOM 642 N N . GLU A 1 78 ? 9.796 -3.795 -13.016 1.00 74.75 78 GLU A N 1
ATOM 643 C CA . GLU A 1 78 ? 8.772 -4.813 -13.203 1.00 74.75 78 GLU A CA 1
ATOM 644 C C . GLU A 1 78 ? 7.982 -4.514 -14.482 1.00 74.75 78 GLU A C 1
ATOM 646 O O . GLU A 1 78 ? 7.634 -3.362 -14.761 1.00 74.75 78 GLU A O 1
ATOM 651 N N . TRP A 1 79 ? 7.734 -5.557 -15.274 1.00 73.75 79 TRP A N 1
ATOM 652 C CA . TRP A 1 79 ? 6.908 -5.518 -16.477 1.00 73.75 79 TRP A CA 1
ATOM 653 C C . TRP A 1 79 ? 5.572 -6.192 -16.190 1.00 73.75 79 TRP A C 1
ATOM 655 O O . TRP A 1 79 ? 5.544 -7.382 -15.870 1.00 73.75 79 TRP A O 1
ATOM 665 N N . ASP A 1 80 ? 4.483 -5.435 -16.295 1.00 72.50 80 ASP A N 1
ATOM 666 C CA . ASP A 1 80 ? 3.124 -5.959 -16.201 1.00 72.50 80 ASP A CA 1
ATOM 667 C C . ASP A 1 80 ? 2.810 -6.741 -17.478 1.00 72.50 80 ASP A C 1
ATOM 669 O O . ASP A 1 80 ? 2.773 -6.184 -18.578 1.00 72.50 80 ASP A O 1
ATOM 673 N N . THR A 1 81 ? 2.621 -8.053 -17.343 1.00 70.31 81 THR A N 1
ATOM 674 C CA . THR A 1 81 ? 2.400 -8.940 -18.492 1.00 70.31 81 THR A CA 1
ATOM 675 C C . THR A 1 81 ? 0.973 -8.877 -19.026 1.00 70.31 81 THR A C 1
ATOM 677 O O . THR A 1 81 ? 0.733 -9.334 -20.140 1.00 70.31 81 THR A O 1
ATOM 680 N N . ILE A 1 82 ? 0.034 -8.305 -18.268 1.00 73.25 82 ILE A N 1
ATOM 681 C CA . ILE A 1 82 ? -1.353 -8.112 -18.696 1.00 73.25 82 ILE A CA 1
ATOM 682 C C . ILE A 1 82 ? -1.462 -6.817 -19.495 1.00 73.25 82 ILE A C 1
ATOM 684 O O . ILE A 1 82 ? -2.035 -6.802 -20.580 1.00 73.25 82 ILE A O 1
ATOM 688 N N . GLN A 1 83 ? -0.876 -5.738 -18.978 1.00 69.81 83 GLN A N 1
ATOM 689 C CA . GLN A 1 83 ? -0.949 -4.418 -19.608 1.00 69.81 83 GLN A CA 1
ATOM 690 C C . GLN A 1 83 ? 0.174 -4.145 -20.613 1.00 69.81 83 GLN A C 1
ATOM 692 O O . GLN A 1 83 ? 0.139 -3.123 -21.293 1.00 69.81 83 GLN A O 1
ATOM 697 N N . ASN A 1 84 ? 1.172 -5.030 -20.705 1.00 70.00 84 ASN A N 1
ATOM 698 C CA . ASN A 1 84 ? 2.365 -4.851 -21.534 1.00 70.00 84 ASN A CA 1
ATOM 699 C C . ASN A 1 84 ? 3.021 -3.478 -21.327 1.00 70.00 84 ASN A C 1
ATOM 701 O O . ASN A 1 84 ? 3.339 -2.764 -22.280 1.00 70.00 84 ASN A O 1
ATOM 705 N N . ASN A 1 85 ? 3.211 -3.098 -20.065 1.00 69.50 85 ASN A N 1
ATOM 706 C CA . ASN A 1 85 ? 3.852 -1.844 -19.698 1.00 69.50 85 ASN A CA 1
ATOM 707 C C . ASN A 1 85 ? 4.793 -2.021 -18.500 1.00 69.50 85 ASN A C 1
ATOM 709 O O . ASN A 1 85 ? 4.804 -3.036 -17.803 1.00 69.50 85 ASN A O 1
ATOM 713 N N . ILE A 1 86 ? 5.620 -1.005 -18.262 1.00 72.69 86 ILE A N 1
ATOM 714 C CA . ILE A 1 86 ? 6.461 -0.953 -17.070 1.00 72.69 86 ILE A CA 1
ATOM 715 C C . ILE A 1 86 ? 5.619 -0.391 -15.938 1.00 72.69 86 ILE A C 1
ATOM 717 O O . ILE A 1 86 ? 5.302 0.799 -15.917 1.00 72.69 86 ILE A O 1
ATOM 721 N N . ALA A 1 87 ? 5.311 -1.247 -14.975 1.00 72.00 87 ALA A N 1
ATOM 722 C CA . ALA A 1 87 ? 4.490 -0.907 -13.831 1.00 72.00 87 ALA A CA 1
ATOM 723 C C . ALA A 1 87 ? 5.303 -1.162 -12.564 1.00 72.00 87 ALA A C 1
ATOM 725 O O . ALA A 1 87 ? 5.218 -2.240 -11.992 1.00 72.00 87 ALA A O 1
ATOM 726 N N . PRO A 1 88 ? 6.108 -0.208 -12.072 1.00 71.38 88 PRO A N 1
ATOM 727 C CA . PRO A 1 88 ? 6.814 -0.426 -10.814 1.00 71.38 88 PRO A CA 1
ATOM 728 C C . PRO A 1 88 ? 5.822 -0.530 -9.643 1.00 71.38 88 PRO A C 1
ATOM 730 O O . PRO A 1 88 ? 6.108 -1.200 -8.658 1.00 71.38 88 PRO A O 1
ATOM 733 N N . LYS A 1 89 ? 4.643 0.096 -9.742 1.00 82.75 89 LYS A N 1
ATOM 734 C CA . LYS A 1 89 ? 3.630 0.189 -8.678 1.00 82.75 89 LYS A CA 1
ATOM 735 C C . LYS A 1 89 ? 2.339 -0.537 -9.069 1.00 82.75 89 LYS A C 1
ATOM 737 O O . LYS A 1 89 ? 1.314 0.104 -9.300 1.00 82.75 89 LYS A O 1
ATOM 742 N N . GLY A 1 90 ? 2.409 -1.857 -9.209 1.00 82.44 90 GLY A N 1
ATOM 743 C CA . GLY A 1 90 ? 1.274 -2.709 -9.562 1.00 82.44 90 GLY A CA 1
ATOM 744 C C . GLY A 1 90 ? 0.660 -3.418 -8.356 1.00 82.44 90 GLY A C 1
ATOM 745 O O . GLY A 1 90 ? 1.020 -3.196 -7.203 1.00 82.44 90 GLY A O 1
ATOM 746 N N . LYS A 1 91 ? -0.320 -4.288 -8.606 1.00 86.31 91 LYS A N 1
ATOM 747 C CA . LYS A 1 91 ? -0.936 -5.091 -7.544 1.00 86.31 91 LYS A CA 1
ATOM 748 C C . LYS A 1 91 ? 0.100 -6.007 -6.904 1.00 86.31 91 LYS A C 1
ATOM 750 O O . LYS A 1 91 ? 0.716 -6.792 -7.611 1.00 86.31 91 LYS A O 1
ATOM 755 N N . PHE A 1 92 ? 0.184 -6.028 -5.579 1.00 91.00 92 PHE A N 1
ATOM 756 C CA . PHE A 1 92 ? 0.984 -7.009 -4.842 1.00 91.00 92 PHE A CA 1
ATOM 757 C C . PHE A 1 92 ? 0.161 -7.704 -3.755 1.00 91.00 92 PHE A C 1
ATOM 759 O O . PHE A 1 92 ? -0.840 -7.168 -3.262 1.00 91.00 92 PHE A O 1
ATOM 766 N N . ILE A 1 93 ? 0.585 -8.917 -3.397 1.00 92.69 93 ILE A N 1
ATOM 767 C CA . ILE A 1 93 ? -0.019 -9.734 -2.342 1.00 92.69 93 ILE A CA 1
ATOM 768 C C . ILE A 1 93 ? 1.006 -9.855 -1.222 1.00 92.69 93 ILE A C 1
ATOM 770 O O . ILE A 1 93 ? 2.089 -10.389 -1.429 1.00 92.69 93 ILE A O 1
ATOM 774 N N . ALA A 1 94 ? 0.654 -9.351 -0.044 1.00 95.62 94 ALA A N 1
ATOM 775 C CA . ALA A 1 94 ? 1.493 -9.437 1.139 1.00 95.62 94 ALA A CA 1
ATOM 776 C C . ALA A 1 94 ? 0.961 -10.491 2.107 1.00 95.62 94 ALA A C 1
ATOM 778 O O . ALA A 1 94 ? -0.251 -10.651 2.280 1.00 95.62 94 ALA A O 1
ATOM 779 N N . THR A 1 95 ? 1.879 -11.161 2.787 1.00 95.94 95 THR A N 1
ATOM 780 C CA . THR A 1 95 ? 1.598 -12.011 3.940 1.00 95.94 95 THR A CA 1
ATOM 781 C C . THR A 1 95 ? 2.198 -11.386 5.199 1.00 95.94 95 THR A C 1
ATOM 783 O O . THR A 1 95 ? 2.950 -10.415 5.131 1.00 95.94 95 THR A O 1
ATOM 786 N N . LYS A 1 96 ? 1.889 -11.938 6.378 1.00 93.81 96 LYS A N 1
ATOM 787 C CA . LYS A 1 96 ? 2.412 -11.416 7.652 1.00 93.81 96 LYS A CA 1
ATOM 788 C C . LYS A 1 96 ? 3.948 -11.409 7.710 1.00 93.81 96 LYS A C 1
ATOM 790 O O . LYS A 1 96 ? 4.518 -10.527 8.340 1.00 93.81 96 LYS A O 1
ATOM 795 N N . ILE A 1 97 ? 4.613 -12.361 7.050 1.00 96.12 97 ILE A N 1
ATOM 796 C CA . ILE A 1 97 ? 6.083 -12.454 7.038 1.00 96.12 97 ILE A CA 1
ATOM 797 C C . ILE A 1 97 ? 6.749 -11.374 6.176 1.00 96.12 97 ILE A C 1
ATOM 799 O O . ILE A 1 97 ? 7.940 -11.121 6.334 1.00 96.12 97 ILE A O 1
ATOM 803 N N . ASP A 1 98 ? 5.996 -10.723 5.288 1.00 97.19 98 ASP A N 1
ATOM 804 C CA . ASP A 1 98 ? 6.508 -9.652 4.430 1.00 97.19 98 ASP A CA 1
ATOM 805 C C . ASP A 1 98 ? 6.434 -8.276 5.107 1.00 97.19 98 ASP A C 1
ATOM 807 O O . ASP A 1 98 ? 6.880 -7.278 4.539 1.00 97.19 98 ASP A O 1
ATOM 811 N N . LEU A 1 99 ? 5.858 -8.196 6.310 1.00 97.50 99 LEU A N 1
ATOM 812 C CA . LEU A 1 99 ? 5.665 -6.948 7.043 1.00 97.50 99 LEU A CA 1
ATOM 813 C C . LEU A 1 99 ? 6.851 -6.654 7.965 1.00 97.50 99 LEU A C 1
ATOM 815 O O . LEU A 1 99 ? 7.515 -7.558 8.480 1.00 97.50 99 LEU A O 1
ATOM 819 N N . ASN A 1 100 ? 7.100 -5.369 8.209 1.00 96.50 100 ASN A N 1
ATOM 820 C CA . ASN A 1 100 ? 7.955 -4.952 9.315 1.00 96.50 100 ASN A CA 1
ATOM 821 C C . ASN A 1 100 ? 7.390 -5.442 10.654 1.00 96.50 100 ASN A C 1
ATOM 823 O O . ASN A 1 100 ? 6.184 -5.615 10.816 1.00 96.50 100 ASN A O 1
ATOM 827 N N . LYS A 1 101 ? 8.276 -5.631 11.640 1.00 95.06 101 LYS A N 1
ATOM 828 C CA . LYS A 1 101 ? 7.903 -6.163 12.961 1.00 95.06 101 LYS A CA 1
ATOM 829 C C . LYS A 1 101 ? 6.841 -5.315 13.672 1.00 95.06 101 LYS A C 1
ATOM 831 O O . LYS A 1 101 ? 5.991 -5.873 14.356 1.00 95.06 101 LYS A O 1
ATOM 836 N N . ASN A 1 102 ? 6.912 -3.993 13.518 1.00 96.12 102 ASN A N 1
ATOM 837 C CA . ASN A 1 102 ? 6.001 -3.042 14.148 1.00 96.12 102 ASN A CA 1
ATOM 838 C C . ASN A 1 102 ? 5.188 -2.297 13.080 1.00 96.12 102 ASN A C 1
ATOM 840 O O . ASN A 1 102 ? 5.742 -1.996 12.014 1.00 96.12 102 ASN A O 1
ATOM 844 N N . PRO A 1 103 ? 3.919 -1.955 13.366 1.00 97.00 103 PRO A N 1
ATOM 845 C CA . PRO A 1 103 ? 3.143 -1.103 12.482 1.00 97.00 103 PRO A CA 1
ATOM 846 C C . PRO A 1 103 ? 3.733 0.310 12.441 1.00 97.00 103 PRO A C 1
ATOM 848 O O . PRO A 1 103 ? 4.301 0.806 13.416 1.00 97.00 103 PRO A O 1
ATOM 851 N N . ILE A 1 104 ? 3.581 0.964 11.293 1.00 95.81 104 ILE A N 1
ATOM 852 C CA . ILE A 1 104 ? 3.882 2.387 11.120 1.00 95.81 104 ILE A CA 1
ATOM 853 C C . ILE A 1 104 ? 2.740 3.277 11.627 1.00 95.81 104 ILE A C 1
ATOM 855 O O . ILE A 1 104 ? 2.985 4.418 12.006 1.00 95.81 104 ILE A O 1
ATOM 859 N N . VAL A 1 105 ? 1.514 2.749 11.683 1.00 95.19 105 VAL A N 1
ATOM 860 C CA . VAL A 1 105 ? 0.361 3.389 12.332 1.00 95.19 105 VAL A CA 1
ATOM 861 C C . VAL A 1 105 ? -0.386 2.340 13.145 1.00 95.19 105 VAL A C 1
ATOM 863 O O . VAL A 1 105 ? -0.803 1.313 12.600 1.00 95.19 105 VAL A O 1
ATOM 866 N N . TYR A 1 106 ? -0.538 2.599 14.440 1.00 96.31 106 TYR A N 1
ATOM 867 C CA . TYR A 1 106 ? -1.221 1.712 15.382 1.00 96.31 106 TYR A CA 1
ATOM 868 C C . TYR A 1 106 ? -2.742 1.916 15.346 1.00 96.31 106 TYR A C 1
ATOM 870 O O . TYR A 1 106 ? -3.218 2.983 14.973 1.00 96.31 106 TYR A O 1
ATOM 878 N N . ASP A 1 107 ? -3.515 0.932 15.813 1.00 96.19 107 ASP A N 1
ATOM 879 C CA . ASP A 1 107 ? -4.988 1.000 15.829 1.00 96.19 107 ASP A CA 1
ATOM 880 C C . ASP A 1 107 ? -5.554 2.238 16.530 1.00 96.19 107 ASP A C 1
ATOM 882 O O . ASP A 1 107 ? -6.482 2.862 16.023 1.00 96.19 107 ASP A O 1
ATOM 886 N N . SER A 1 108 ? -4.947 2.648 17.646 1.00 94.62 108 SER A N 1
ATOM 887 C CA . SER A 1 108 ? -5.337 3.851 18.392 1.00 94.62 108 SER A CA 1
ATOM 888 C C . SER A 1 108 ? -5.137 5.153 17.612 1.00 94.62 108 SER A C 1
ATOM 890 O O . SER A 1 108 ? -5.665 6.192 17.995 1.00 94.62 108 SER A O 1
ATOM 892 N N . GLU A 1 109 ? -4.335 5.121 16.549 1.00 93.38 109 GLU A N 1
ATOM 893 C CA . GLU A 1 109 ? -4.063 6.258 15.672 1.00 93.38 109 GLU A CA 1
ATOM 894 C C . GLU A 1 109 ? -4.988 6.268 14.445 1.00 93.38 109 GLU A C 1
ATOM 896 O O . GLU A 1 109 ? -4.958 7.229 13.678 1.00 93.38 109 GLU A O 1
ATOM 901 N N . ILE A 1 110 ? -5.812 5.231 14.251 1.00 93.31 110 ILE A N 1
ATOM 902 C CA . ILE A 1 110 ? -6.715 5.087 13.106 1.00 93.31 110 ILE A CA 1
ATOM 903 C C . ILE A 1 110 ? -8.147 5.421 13.524 1.00 93.31 110 ILE A C 1
ATOM 905 O O . ILE A 1 110 ? -8.787 4.691 14.283 1.00 93.31 110 ILE A O 1
ATOM 909 N N . GLY A 1 111 ? -8.658 6.520 12.972 1.00 90.81 111 GLY A N 1
ATOM 910 C CA . GLY A 1 111 ? -10.039 6.961 13.117 1.00 90.81 111 GLY A CA 1
ATOM 911 C C . GLY A 1 111 ? -10.971 6.292 12.108 1.00 90.81 111 GLY A C 1
ATOM 912 O O . GLY A 1 111 ? -10.933 5.081 11.894 1.00 90.81 111 GLY A O 1
ATOM 913 N N . ASN A 1 112 ? -11.842 7.091 11.492 1.00 91.81 112 ASN A N 1
ATOM 914 C CA . ASN A 1 112 ? -12.831 6.595 10.542 1.00 91.81 112 ASN A CA 1
ATOM 915 C C . ASN A 1 112 ? -12.307 6.519 9.099 1.00 91.81 112 ASN A C 1
ATOM 917 O O . ASN A 1 112 ? -11.373 7.223 8.717 1.00 91.81 112 ASN A O 1
ATOM 921 N N . PHE A 1 113 ? -12.940 5.668 8.295 1.00 92.25 113 PHE A N 1
ATOM 922 C CA . PHE A 1 113 ? -12.719 5.548 6.859 1.00 92.25 113 PHE A CA 1
ATOM 923 C C . PHE A 1 113 ? -13.986 5.939 6.099 1.00 92.25 113 PHE A C 1
ATOM 925 O O . PHE A 1 113 ? -15.012 5.266 6.211 1.00 92.25 113 PHE A O 1
ATOM 932 N N . ASN A 1 114 ? -13.906 7.011 5.313 1.00 90.56 114 ASN A N 1
ATOM 933 C CA . ASN A 1 114 ? -14.939 7.400 4.365 1.00 90.56 114 ASN A CA 1
ATOM 934 C C . ASN A 1 114 ? -14.666 6.729 3.013 1.00 90.56 114 ASN A C 1
ATOM 936 O O . ASN A 1 114 ? -13.795 7.151 2.248 1.00 90.56 114 ASN A O 1
ATOM 940 N N . VAL A 1 115 ? -15.444 5.694 2.699 1.00 88.44 115 VAL A N 1
ATOM 941 C CA . VAL A 1 115 ? -15.277 4.917 1.461 1.00 88.44 115 VAL A CA 1
ATOM 942 C C . VAL A 1 115 ? -15.644 5.709 0.200 1.00 88.44 115 VAL A C 1
ATOM 944 O O . VAL A 1 115 ? -15.115 5.430 -0.875 1.00 88.44 115 VAL A O 1
ATOM 947 N N . GLN A 1 116 ? -16.537 6.701 0.302 1.00 87.19 116 GLN A N 1
ATOM 948 C CA . GLN A 1 116 ? -16.959 7.500 -0.852 1.00 87.19 116 GLN A CA 1
ATOM 949 C C . GLN A 1 116 ? -15.860 8.453 -1.312 1.00 87.19 116 GLN A C 1
ATOM 951 O O . GLN A 1 116 ? -15.660 8.610 -2.516 1.00 87.19 116 GLN A O 1
ATOM 956 N N . LYS A 1 117 ? -15.144 9.049 -0.355 1.00 84.69 117 LYS A N 1
ATOM 957 C CA . LYS A 1 117 ? -14.046 9.993 -0.585 1.00 84.69 117 LYS A CA 1
ATOM 958 C C . LYS A 1 117 ? -12.671 9.325 -0.645 1.00 84.69 117 LYS A C 1
ATOM 960 O O . LYS A 1 117 ? -11.713 9.959 -1.076 1.00 84.69 117 LYS A O 1
ATOM 965 N N . GLY A 1 118 ? -12.569 8.066 -0.214 1.00 86.19 118 GLY A N 1
ATOM 966 C CA . GLY A 1 118 ? -11.289 7.379 -0.042 1.00 86.19 118 GLY A CA 1
ATOM 967 C C . GLY A 1 118 ? -10.443 7.987 1.074 1.00 86.19 118 GLY A C 1
ATOM 968 O O . GLY A 1 118 ? -9.223 7.948 1.011 1.00 86.19 118 GLY A O 1
ATOM 969 N N . GLU A 1 119 ? -11.072 8.577 2.088 1.00 87.31 119 GLU A N 1
ATOM 970 C CA . GLU A 1 119 ? -10.379 9.287 3.163 1.00 87.31 119 GLU A CA 1
ATOM 971 C C . GLU A 1 119 ? -10.314 8.415 4.412 1.00 87.31 119 GLU A C 1
ATOM 973 O O . GLU A 1 119 ? -11.341 8.048 4.980 1.00 87.31 119 GLU A O 1
ATOM 978 N N . LEU A 1 120 ? -9.106 8.110 4.868 1.00 87.44 120 LEU A N 1
ATOM 979 C CA . LEU A 1 120 ? -8.854 7.521 6.173 1.00 87.44 120 LEU A CA 1
ATOM 980 C C . LEU A 1 120 ? -8.399 8.626 7.129 1.00 87.44 120 LEU A C 1
ATOM 982 O O . LEU A 1 120 ? -7.479 9.384 6.833 1.00 87.44 120 LEU A O 1
ATOM 986 N N . ARG A 1 121 ? -9.023 8.747 8.296 1.00 87.56 121 ARG A N 1
ATOM 987 C CA . ARG A 1 121 ? -8.531 9.660 9.332 1.00 87.56 121 ARG A CA 1
ATOM 988 C C . ARG A 1 121 ? -7.445 8.971 10.141 1.00 87.56 121 ARG A C 1
ATOM 990 O O . ARG A 1 121 ? -7.679 7.911 10.715 1.00 87.56 121 ARG A O 1
ATOM 997 N N . ILE A 1 122 ? -6.277 9.599 10.203 1.00 86.12 122 ILE A N 1
ATOM 998 C CA . ILE A 1 122 ? -5.140 9.163 11.014 1.00 86.12 122 ILE A CA 1
ATOM 999 C C . ILE A 1 122 ? -4.785 10.300 11.975 1.00 86.12 122 ILE A C 1
ATOM 1001 O O . ILE A 1 122 ? -4.923 11.477 11.632 1.00 86.12 122 ILE A O 1
ATOM 1005 N N . SER A 1 123 ? -4.357 9.968 13.192 1.00 84.62 123 SER A N 1
ATOM 1006 C CA . SER A 1 123 ? -3.846 10.958 14.139 1.00 84.62 123 SER A CA 1
ATOM 1007 C C . SER A 1 123 ? -2.603 11.669 13.588 1.00 84.62 123 SER A C 1
ATOM 1009 O O . SER A 1 123 ? -1.857 11.131 12.766 1.00 84.62 123 SER A O 1
ATOM 1011 N N . LYS A 1 124 ? -2.316 12.867 14.108 1.00 82.88 124 LYS A N 1
ATOM 1012 C CA . LYS A 1 124 ? -1.085 13.597 13.770 1.00 82.88 124 LYS A CA 1
ATOM 1013 C C . LYS A 1 124 ? 0.172 12.758 14.039 1.00 82.88 124 LYS A C 1
ATOM 1015 O O . LYS A 1 124 ? 1.057 12.704 13.196 1.00 82.88 124 LYS A O 1
ATOM 1020 N N . SER A 1 125 ? 0.208 12.026 15.156 1.00 86.25 125 SER A N 1
ATOM 1021 C CA . SER A 1 125 ? 1.336 11.147 15.494 1.00 86.25 125 SER A CA 1
ATOM 1022 C C . SER A 1 125 ? 1.534 10.011 14.487 1.00 86.25 125 SER A C 1
ATOM 1024 O O . SER A 1 125 ? 2.675 9.691 14.153 1.00 86.25 125 SER A O 1
ATOM 1026 N N . GLY A 1 126 ? 0.446 9.422 13.978 1.00 88.00 126 GLY A N 1
ATOM 1027 C CA . GLY A 1 126 ? 0.507 8.385 12.951 1.00 88.00 126 GLY A CA 1
ATOM 1028 C C . GLY A 1 126 ? 1.023 8.941 11.625 1.00 88.00 126 GLY A C 1
ATOM 1029 O O . GLY A 1 126 ? 1.905 8.345 11.007 1.00 88.00 126 GLY A O 1
ATOM 1030 N N . LEU A 1 127 ? 0.544 10.123 11.224 1.00 85.06 127 LEU A N 1
ATOM 1031 C CA . LEU A 1 127 ? 1.007 10.807 10.016 1.00 85.06 127 LEU A CA 1
ATOM 1032 C C . LEU A 1 127 ? 2.494 11.187 10.103 1.00 85.06 127 LEU A C 1
ATOM 1034 O O . LEU A 1 127 ? 3.258 10.884 9.187 1.00 85.06 127 LEU A O 1
ATOM 1038 N N . ASP A 1 128 ? 2.931 11.764 11.224 1.00 84.06 128 ASP A N 1
ATOM 1039 C CA . ASP A 1 128 ? 4.339 12.099 11.465 1.00 84.06 128 ASP A CA 1
ATOM 1040 C C . ASP A 1 128 ? 5.231 10.854 11.378 1.00 84.06 128 ASP A C 1
ATOM 1042 O O . ASP A 1 128 ? 6.348 10.905 10.853 1.00 84.06 128 ASP A O 1
ATOM 1046 N N . ARG A 1 129 ? 4.742 9.711 11.879 1.00 89.12 129 ARG A N 1
ATOM 1047 C CA . ARG A 1 129 ? 5.461 8.436 11.815 1.00 89.12 129 ARG A CA 1
ATOM 1048 C C . ARG A 1 129 ? 5.549 7.912 10.389 1.00 89.12 129 ARG A C 1
ATOM 1050 O O . ARG A 1 129 ? 6.621 7.436 10.021 1.00 89.12 129 ARG A O 1
ATOM 1057 N N . ILE A 1 130 ? 4.486 8.046 9.589 1.00 88.06 130 ILE A N 1
ATOM 1058 C CA . ILE A 1 130 ? 4.532 7.772 8.148 1.00 88.06 130 ILE A CA 1
ATOM 1059 C C . ILE A 1 130 ? 5.652 8.599 7.522 1.00 88.06 130 ILE A C 1
ATOM 1061 O O . ILE A 1 130 ? 6.627 8.029 7.042 1.00 88.06 130 ILE A O 1
ATOM 1065 N N . ILE A 1 131 ? 5.565 9.927 7.616 1.00 82.62 131 ILE A N 1
ATOM 1066 C CA . ILE A 1 131 ? 6.483 10.862 6.950 1.00 82.62 131 ILE A CA 1
ATOM 1067 C C . ILE A 1 131 ? 7.945 10.594 7.331 1.00 82.62 131 ILE A C 1
ATOM 1069 O O . ILE A 1 131 ? 8.805 10.528 6.455 1.00 82.62 131 ILE A O 1
ATOM 1073 N N . LYS A 1 132 ? 8.237 10.389 8.621 1.00 84.44 132 LYS A N 1
ATOM 1074 C CA . LYS A 1 132 ? 9.607 10.143 9.109 1.00 84.44 132 LYS A CA 1
ATOM 1075 C C . LYS A 1 132 ? 10.209 8.820 8.636 1.00 84.44 132 LYS A C 1
ATOM 1077 O O . LYS A 1 132 ? 11.429 8.714 8.580 1.00 84.44 132 LYS A O 1
ATOM 1082 N N . ASN A 1 133 ? 9.383 7.816 8.342 1.00 86.50 133 ASN A N 1
ATOM 1083 C CA . ASN A 1 133 ? 9.845 6.475 7.972 1.00 86.50 133 ASN A CA 1
ATOM 1084 C C . ASN A 1 133 ? 9.734 6.188 6.466 1.00 86.50 133 ASN A C 1
ATOM 1086 O O . ASN A 1 133 ? 10.089 5.090 6.038 1.00 86.50 133 ASN A O 1
ATOM 1090 N N . LEU A 1 134 ? 9.265 7.141 5.651 1.00 83.62 134 LEU A N 1
ATOM 1091 C CA . LEU A 1 134 ? 9.329 7.009 4.198 1.00 83.62 134 LEU A CA 1
ATOM 1092 C C . LEU A 1 134 ? 10.785 7.090 3.733 1.00 83.62 134 LEU A C 1
ATOM 1094 O O . LEU A 1 134 ? 11.462 8.107 3.886 1.00 83.62 134 LEU A O 1
ATOM 1098 N N . ASP A 1 135 ? 11.265 6.000 3.142 1.00 79.62 135 ASP A N 1
ATOM 1099 C CA . ASP A 1 135 ? 12.627 5.915 2.635 1.00 79.62 135 ASP A CA 1
ATOM 1100 C C . ASP A 1 135 ? 12.736 6.645 1.288 1.00 79.62 135 ASP A C 1
ATOM 1102 O O . ASP A 1 135 ? 12.045 6.328 0.313 1.00 79.62 135 ASP A O 1
ATOM 1106 N N . ARG A 1 136 ? 13.651 7.620 1.229 1.00 73.69 136 ARG A N 1
ATOM 1107 C CA . ARG A 1 136 ? 13.914 8.442 0.039 1.00 73.69 136 ARG A CA 1
ATOM 1108 C C . ARG A 1 136 ? 14.284 7.606 -1.184 1.00 73.69 136 ARG A C 1
ATOM 1110 O O . ARG A 1 136 ? 14.046 8.059 -2.300 1.00 73.69 136 ARG A O 1
ATOM 1117 N N . LYS A 1 137 ? 14.813 6.388 -1.013 1.00 72.19 137 LYS A N 1
ATOM 1118 C CA . LYS A 1 137 ? 15.118 5.501 -2.146 1.00 72.19 137 LYS A CA 1
ATOM 1119 C C . LYS A 1 137 ? 13.875 5.096 -2.940 1.00 72.19 137 LYS A C 1
ATOM 1121 O O . LYS A 1 137 ? 13.990 4.794 -4.121 1.00 72.19 137 LYS A O 1
ATOM 1126 N N . TYR A 1 138 ? 12.691 5.135 -2.325 1.00 72.12 138 TYR A N 1
ATOM 1127 C CA . TYR A 1 138 ? 11.422 4.822 -2.982 1.00 72.12 138 TYR A CA 1
ATOM 1128 C C . TYR A 1 138 ? 10.617 6.065 -3.368 1.00 72.12 138 TYR A C 1
ATOM 1130 O O . TYR A 1 138 ? 9.430 5.951 -3.666 1.00 72.12 138 TYR A O 1
ATOM 1138 N N . ILE A 1 139 ? 11.236 7.250 -3.403 1.00 70.31 139 ILE A N 1
ATOM 1139 C CA . ILE A 1 139 ? 10.555 8.484 -3.823 1.00 70.31 139 ILE A CA 1
ATOM 1140 C C . ILE A 1 139 ? 9.912 8.336 -5.214 1.00 70.31 139 ILE A C 1
ATOM 1142 O O . ILE A 1 139 ? 8.785 8.778 -5.435 1.00 70.31 139 ILE A O 1
ATOM 1146 N N . TRP A 1 140 ? 10.584 7.628 -6.128 1.00 74.31 140 TRP A N 1
ATOM 1147 C CA . TRP A 1 140 ? 10.104 7.377 -7.487 1.00 74.31 140 TRP A CA 1
ATOM 1148 C C . TRP A 1 140 ? 9.181 6.156 -7.554 1.00 74.31 140 TRP A C 1
ATOM 1150 O O . TRP A 1 140 ? 8.061 6.251 -8.063 1.00 74.31 140 TRP A O 1
ATOM 1160 N N . ASP A 1 141 ? 9.610 5.034 -6.976 1.00 77.25 141 ASP A N 1
ATOM 1161 C CA . ASP A 1 141 ? 8.934 3.739 -7.118 1.00 77.25 141 ASP A CA 1
ATOM 1162 C C . ASP A 1 141 ? 7.821 3.495 -6.092 1.00 77.25 141 ASP A C 1
ATOM 1164 O O . ASP A 1 141 ? 7.169 2.453 -6.139 1.00 77.25 141 ASP A O 1
ATOM 1168 N N . GLY A 1 142 ? 7.592 4.432 -5.171 1.00 84.62 142 GLY A N 1
ATOM 1169 C CA . GLY A 1 142 ? 6.611 4.346 -4.091 1.00 84.62 142 GLY A CA 1
ATOM 1170 C C . GLY A 1 142 ? 6.990 3.334 -3.007 1.00 84.62 142 GLY A C 1
ATOM 1171 O O . GLY A 1 142 ? 7.470 2.237 -3.290 1.00 84.62 142 GLY A O 1
ATOM 1172 N N . GLN A 1 143 ? 6.749 3.672 -1.746 1.00 90.25 143 GLN A N 1
ATOM 1173 C CA . GLN A 1 143 ? 6.956 2.751 -0.627 1.00 90.25 143 GLN A CA 1
ATOM 1174 C C . GLN A 1 143 ? 5.700 1.891 -0.436 1.00 90.25 143 GLN A C 1
ATOM 1176 O O . GLN A 1 143 ? 4.611 2.428 -0.247 1.00 90.25 143 GLN A O 1
ATOM 1181 N N . GLN A 1 144 ? 5.836 0.565 -0.446 1.00 93.81 144 GLN A N 1
ATOM 1182 C CA . GLN A 1 144 ? 4.710 -0.346 -0.218 1.00 93.81 144 GLN A CA 1
ATOM 1183 C C . GLN A 1 144 ? 4.231 -0.308 1.235 1.00 93.81 144 GLN A C 1
ATOM 1185 O O . GLN A 1 144 ? 5.037 -0.350 2.170 1.00 93.81 144 GLN A O 1
ATOM 1190 N N . TYR A 1 145 ? 2.911 -0.292 1.407 1.00 95.75 145 TYR A N 1
ATOM 1191 C CA . TYR A 1 145 ? 2.254 -0.424 2.698 1.00 95.75 145 TYR A CA 1
ATOM 1192 C C . TYR A 1 145 ? 1.099 -1.418 2.653 1.00 95.75 145 TYR A C 1
ATOM 1194 O O . TYR A 1 145 ? 0.524 -1.718 1.603 1.00 95.75 145 TYR A O 1
ATOM 1202 N N . VAL A 1 146 ? 0.756 -1.926 3.830 1.00 97.50 146 VAL A N 1
ATOM 1203 C CA . VAL A 1 146 ? -0.290 -2.921 4.032 1.00 97.50 146 VAL A CA 1
ATOM 1204 C C . VAL A 1 146 ? -1.164 -2.481 5.194 1.00 97.50 146 VAL A C 1
ATOM 1206 O O . VAL A 1 146 ? -0.645 -2.186 6.266 1.00 97.50 146 VAL A O 1
ATOM 1209 N N . ILE A 1 147 ? -2.482 -2.464 5.000 1.00 97.25 147 ILE A N 1
ATOM 1210 C CA . ILE A 1 147 ? -3.432 -2.356 6.114 1.00 97.25 147 ILE A CA 1
ATOM 1211 C C . ILE A 1 147 ? -3.803 -3.774 6.527 1.00 97.25 147 ILE A C 1
ATOM 1213 O O . ILE A 1 147 ? -4.119 -4.622 5.681 1.00 97.25 147 ILE A O 1
ATOM 1217 N N . THR A 1 148 ? -3.755 -4.036 7.825 1.00 97.56 148 THR A N 1
ATOM 1218 C CA . THR A 1 148 ? -4.137 -5.318 8.412 1.00 97.56 148 THR A CA 1
ATOM 1219 C C . THR A 1 148 ? -5.386 -5.172 9.271 1.00 97.56 148 THR A C 1
ATOM 1221 O O . THR A 1 148 ? -5.654 -4.093 9.792 1.00 97.56 148 THR A O 1
ATOM 1224 N N . TYR A 1 149 ? -6.137 -6.263 9.411 1.00 96.88 149 TYR A N 1
ATOM 1225 C CA . TYR A 1 149 ? -7.211 -6.414 10.387 1.00 96.88 149 TYR A CA 1
ATOM 1226 C C . TYR A 1 149 ? -6.954 -7.681 11.197 1.00 96.88 149 TYR A C 1
ATOM 1228 O O . TYR A 1 149 ? -6.850 -8.775 10.636 1.00 96.88 149 TYR A O 1
ATOM 1236 N N . GLY A 1 150 ? -6.730 -7.523 12.499 1.00 94.19 150 GLY A N 1
ATOM 1237 C CA . GLY A 1 150 ? -6.250 -8.596 13.371 1.00 94.19 150 GLY A CA 1
ATOM 1238 C C . GLY A 1 150 ? -4.965 -9.252 12.896 1.00 94.19 150 GLY A C 1
ATOM 1239 O O . GLY A 1 150 ? -4.815 -10.474 12.929 1.00 94.19 150 GLY A O 1
ATOM 1240 N N . GLY A 1 151 ? -4.044 -8.428 12.394 1.00 92.38 151 GLY A N 1
ATOM 1241 C CA . GLY A 1 151 ? -2.753 -8.865 11.869 1.00 92.38 151 GLY A CA 1
ATOM 1242 C C . GLY A 1 151 ? -2.829 -9.626 10.542 1.00 92.38 151 GLY A C 1
ATOM 1243 O O . GLY A 1 151 ? -1.794 -10.076 10.047 1.00 92.38 151 GLY A O 1
ATOM 1244 N N . LYS A 1 152 ? -4.020 -9.780 9.944 1.00 95.12 152 LYS A N 1
ATOM 1245 C CA . LYS A 1 152 ? -4.194 -10.349 8.602 1.00 95.12 152 LYS A CA 1
ATOM 1246 C C . LYS A 1 152 ? -4.176 -9.216 7.567 1.00 95.12 152 LYS A C 1
ATOM 1248 O O . LYS A 1 152 ? -4.975 -8.290 7.703 1.00 95.12 152 LYS A O 1
ATOM 1253 N N . PRO A 1 153 ? -3.314 -9.258 6.533 1.00 96.81 153 PRO A N 1
ATOM 1254 C CA . PRO A 1 153 ? -3.355 -8.303 5.426 1.00 96.81 153 PRO A CA 1
ATOM 1255 C C . PRO A 1 153 ? -4.732 -8.259 4.749 1.00 96.81 153 PRO A C 1
ATOM 1257 O O . PRO A 1 153 ? -5.248 -9.287 4.306 1.00 96.81 153 PRO A O 1
ATOM 1260 N N . ILE A 1 154 ? -5.318 -7.066 4.654 1.00 95.88 154 ILE A N 1
ATOM 1261 C CA . ILE A 1 154 ? -6.627 -6.836 4.015 1.00 95.88 154 ILE A CA 1
ATOM 1262 C C . ILE A 1 154 ? -6.562 -5.841 2.858 1.00 95.88 154 ILE A C 1
ATOM 1264 O O . ILE A 1 154 ? -7.433 -5.857 1.989 1.00 95.88 154 ILE A O 1
ATOM 1268 N N . PHE A 1 155 ? -5.528 -5.004 2.821 1.00 95.25 155 PHE A N 1
ATOM 1269 C CA . PHE A 1 155 ? -5.342 -3.982 1.802 1.00 95.25 155 PHE A CA 1
ATOM 1270 C C . PHE A 1 155 ? -3.855 -3.761 1.546 1.00 95.25 155 PHE A C 1
ATOM 1272 O O . PHE A 1 155 ? -3.053 -3.804 2.477 1.00 95.25 155 PHE A O 1
ATOM 1279 N N . THR A 1 156 ? -3.501 -3.489 0.296 1.00 94.94 156 THR A N 1
ATOM 1280 C CA . THR A 1 156 ? -2.139 -3.175 -0.138 1.00 94.94 156 THR A CA 1
ATOM 1281 C C . THR A 1 156 ? -2.153 -1.889 -0.949 1.00 94.94 156 THR A C 1
ATOM 1283 O O . THR A 1 156 ? -3.075 -1.667 -1.733 1.00 94.94 156 THR A O 1
ATOM 1286 N N . GLY A 1 157 ? -1.144 -1.043 -0.771 1.00 92.56 157 GLY A N 1
ATOM 1287 C CA . GLY A 1 157 ? -1.024 0.220 -1.490 1.00 92.56 157 GLY A CA 1
ATOM 1288 C C . GLY A 1 157 ? 0.403 0.751 -1.485 1.00 92.56 157 GLY A C 1
ATOM 1289 O O . GLY A 1 157 ? 1.316 0.120 -0.948 1.00 92.56 157 GLY A O 1
ATOM 1290 N N . TYR A 1 158 ? 0.588 1.916 -2.097 1.00 90.88 158 TYR A N 1
ATOM 1291 C CA . TYR A 1 158 ? 1.874 2.605 -2.162 1.00 90.88 158 TYR A CA 1
ATOM 1292 C C . TYR A 1 158 ? 1.760 4.013 -1.582 1.00 90.88 158 TYR A C 1
ATOM 1294 O O . TYR A 1 158 ? 0.872 4.769 -1.967 1.00 90.88 158 TYR A O 1
ATOM 1302 N N . PHE A 1 159 ? 2.692 4.407 -0.718 1.00 87.88 159 PHE A N 1
ATOM 1303 C CA . PHE A 1 159 ? 2.948 5.820 -0.466 1.00 87.88 159 PHE A CA 1
ATOM 1304 C C . PHE A 1 159 ? 3.743 6.365 -1.649 1.00 87.88 159 PHE A C 1
ATOM 1306 O O . PHE A 1 159 ? 4.854 5.900 -1.921 1.00 87.88 159 PHE A O 1
ATOM 1313 N N . VAL A 1 160 ? 3.173 7.325 -2.369 1.00 82.56 160 VAL A N 1
ATOM 1314 C CA . VAL A 1 160 ? 3.747 7.864 -3.606 1.00 82.56 160 VAL A CA 1
ATOM 1315 C C . VAL A 1 160 ? 4.077 9.333 -3.409 1.00 82.56 160 VAL A C 1
ATOM 1317 O O . VAL A 1 160 ? 3.268 10.101 -2.894 1.00 82.56 160 VAL A O 1
ATOM 1320 N N . SER A 1 161 ? 5.284 9.722 -3.805 1.00 76.69 161 SER A N 1
ATOM 1321 C CA . SER A 1 161 ? 5.672 11.127 -3.822 1.00 76.69 161 SER A CA 1
ATOM 1322 C C . SER A 1 161 ? 4.852 11.875 -4.868 1.00 76.69 161 SER A C 1
ATOM 1324 O O . SER A 1 161 ? 4.725 11.396 -5.996 1.00 76.69 161 SER A O 1
ATOM 1326 N N . SER A 1 162 ? 4.364 13.074 -4.546 1.00 72.25 162 SER A N 1
ATOM 1327 C CA . SER A 1 162 ? 3.759 13.970 -5.544 1.00 72.25 162 SER A CA 1
ATOM 1328 C C . SER A 1 162 ? 4.729 14.355 -6.673 1.00 72.25 162 SER A C 1
ATOM 1330 O O . SER A 1 162 ? 4.298 14.829 -7.717 1.00 72.25 162 SER A O 1
ATOM 1332 N N . LEU A 1 163 ? 6.036 14.149 -6.472 1.00 70.06 163 LEU A N 1
ATOM 1333 C CA . LEU A 1 163 ? 7.078 14.376 -7.474 1.00 70.06 163 LEU A CA 1
ATOM 1334 C C . LEU A 1 163 ? 7.329 13.148 -8.361 1.00 70.06 163 LEU A C 1
ATOM 1336 O O . LEU A 1 163 ? 8.094 13.234 -9.317 1.00 70.06 163 LEU A O 1
ATOM 1340 N N . SER A 1 164 ? 6.727 11.995 -8.051 1.00 71.62 164 SER A N 1
ATOM 1341 C CA . SER A 1 164 ? 6.933 10.769 -8.818 1.00 71.62 164 SER A CA 1
ATOM 1342 C C . SER A 1 164 ? 6.287 10.873 -10.199 1.00 71.62 164 SER A C 1
ATOM 1344 O O . SER A 1 164 ? 5.078 11.038 -10.319 1.00 71.62 164 SER A O 1
ATOM 1346 N N . SER A 1 165 ? 7.088 10.671 -11.245 1.00 69.44 165 SER A N 1
ATOM 1347 C CA . SER A 1 165 ? 6.620 10.499 -12.628 1.00 69.44 165 SER A CA 1
ATOM 1348 C C . SER A 1 165 ? 6.343 9.036 -12.997 1.00 69.44 165 SER A C 1
ATOM 1350 O O . SER A 1 165 ? 6.012 8.730 -14.141 1.00 69.44 165 SER A O 1
ATOM 1352 N N . SER A 1 166 ? 6.514 8.102 -12.055 1.00 71.38 166 SER A N 1
ATOM 1353 C CA . SER A 1 166 ? 6.336 6.674 -12.332 1.00 71.38 166 SER A CA 1
ATOM 1354 C C . SER A 1 166 ? 4.860 6.293 -12.329 1.00 71.38 166 SER A C 1
ATOM 1356 O O . SER A 1 166 ? 4.132 6.672 -11.408 1.00 71.38 166 SER A O 1
ATOM 1358 N N . LEU A 1 167 ? 4.450 5.472 -13.297 1.00 72.62 167 LEU A N 1
ATOM 1359 C CA . LEU A 1 167 ? 3.086 4.954 -13.401 1.00 72.62 167 LEU A CA 1
ATOM 1360 C C . LEU A 1 167 ? 2.673 4.194 -12.133 1.00 72.62 167 LEU A C 1
ATOM 1362 O O . LEU A 1 167 ? 3.465 3.438 -11.556 1.00 72.62 167 LEU A O 1
ATOM 1366 N N . VAL A 1 168 ? 1.435 4.424 -11.695 1.00 76.06 168 VAL A N 1
ATOM 1367 C CA . VAL A 1 168 ? 0.789 3.742 -10.571 1.00 76.06 168 VAL A CA 1
ATOM 1368 C C . VAL A 1 168 ? -0.398 2.975 -11.129 1.00 76.06 168 VAL A C 1
ATOM 1370 O O . VAL A 1 168 ? -1.340 3.608 -11.583 1.00 76.06 168 VAL A O 1
ATOM 1373 N N . ASN A 1 169 ? -0.377 1.645 -11.038 1.00 77.44 169 ASN A N 1
ATOM 1374 C CA . ASN A 1 169 ? -1.455 0.769 -11.516 1.00 77.44 169 ASN A CA 1
ATOM 1375 C C . ASN A 1 169 ? -2.232 0.118 -10.353 1.00 77.44 169 ASN A C 1
ATOM 1377 O O . ASN A 1 169 ? -2.958 -0.858 -10.528 1.00 77.44 169 ASN A O 1
ATOM 1381 N N . TRP A 1 170 ? -2.049 0.632 -9.136 1.00 86.00 170 TRP A N 1
ATOM 1382 C CA . TRP A 1 170 ? -2.662 0.126 -7.910 1.00 86.00 170 TRP A CA 1
ATOM 1383 C C . TRP A 1 170 ? -3.107 1.271 -6.994 1.00 86.00 170 TRP A C 1
ATOM 1385 O O . TRP A 1 170 ? -3.055 2.435 -7.381 1.00 86.00 170 TRP A O 1
ATOM 1395 N N . TYR A 1 171 ? -3.567 0.959 -5.782 1.00 87.62 171 TYR A N 1
ATOM 1396 C CA . TYR A 1 171 ? -3.923 1.983 -4.803 1.00 87.62 171 TYR A CA 1
ATOM 1397 C C . TYR A 1 171 ? -2.701 2.796 -4.370 1.00 87.62 171 TYR A C 1
ATOM 1399 O O . TYR A 1 171 ? -1.651 2.232 -4.036 1.00 87.62 171 TYR A O 1
ATOM 1407 N N . SER A 1 172 ? -2.864 4.115 -4.312 1.00 85.81 172 SER A N 1
ATOM 1408 C CA . SER A 1 172 ? -1.812 5.039 -3.894 1.00 85.81 172 SER A CA 1
ATOM 1409 C C . SER A 1 172 ? -2.306 6.047 -2.880 1.00 85.81 172 SER A C 1
ATOM 1411 O O . SER A 1 172 ? -3.428 6.528 -2.962 1.00 85.81 172 SER A O 1
ATOM 1413 N N . THR A 1 173 ? -1.415 6.443 -1.986 1.00 84.69 173 THR A N 1
ATOM 1414 C CA . THR A 1 173 ? -1.595 7.629 -1.161 1.00 84.69 173 THR A CA 1
ATOM 1415 C C . THR A 1 173 ? -0.481 8.608 -1.465 1.00 84.69 173 THR A C 1
ATOM 1417 O O . THR A 1 173 ? 0.700 8.309 -1.255 1.00 84.69 173 THR A O 1
ATOM 1420 N N . TYR A 1 174 ? -0.863 9.769 -1.991 1.00 74.50 174 TYR A N 1
ATOM 1421 C CA . TYR A 1 174 ? 0.077 10.824 -2.325 1.00 74.50 174 TYR A CA 1
ATOM 1422 C C . TYR A 1 174 ? 0.471 11.609 -1.079 1.00 74.50 174 TYR A C 1
ATOM 1424 O O . TYR A 1 174 ? -0.369 11.959 -0.253 1.00 74.50 174 TYR A O 1
ATOM 1432 N N . HIS A 1 175 ? 1.761 11.902 -0.965 1.00 67.81 175 HIS A N 1
ATOM 1433 C CA . HIS A 1 175 ? 2.277 12.865 0.000 1.00 67.81 175 HIS A CA 1
ATOM 1434 C C . HIS A 1 175 ? 2.980 13.997 -0.751 1.00 67.81 175 HIS A C 1
ATOM 1436 O O . HIS A 1 175 ? 3.783 13.754 -1.657 1.00 67.81 175 HIS A O 1
ATOM 1442 N N . PHE A 1 176 ? 2.665 15.240 -0.384 1.00 56.47 176 PHE A N 1
ATOM 1443 C CA . PHE A 1 176 ? 3.319 16.424 -0.932 1.00 56.47 176 PHE A CA 1
ATOM 1444 C C . PHE A 1 176 ? 4.618 16.690 -0.168 1.00 56.47 176 PHE A C 1
ATOM 1446 O O . PHE A 1 176 ? 4.606 16.900 1.041 1.00 56.47 176 PHE A O 1
ATOM 1453 N N . HIS A 1 177 ? 5.757 16.712 -0.867 1.00 49.56 177 HIS A N 1
ATOM 1454 C CA . HIS A 1 177 ? 7.027 17.117 -0.247 1.00 49.56 177 HIS A CA 1
ATOM 1455 C C . HIS A 1 177 ? 7.077 18.616 0.106 1.00 49.56 177 HIS A C 1
ATOM 1457 O O . HIS A 1 177 ? 7.930 19.019 0.892 1.00 49.56 177 HIS A O 1
ATOM 1463 N N . SER A 1 178 ? 6.194 19.454 -0.450 1.00 42.28 178 SER A N 1
ATOM 1464 C CA . SER A 1 178 ? 6.187 20.907 -0.217 1.00 42.28 178 SER A CA 1
ATOM 1465 C C . SER A 1 178 ? 5.612 21.334 1.138 1.00 42.28 178 SER A C 1
ATOM 1467 O O . SER A 1 178 ? 5.893 22.448 1.567 1.00 42.28 178 SER A O 1
ATOM 1469 N N . ASP A 1 179 ? 4.894 20.456 1.845 1.00 45.03 179 ASP A N 1
ATOM 1470 C CA . ASP A 1 179 ? 4.374 20.727 3.198 1.00 45.03 179 ASP A CA 1
ATOM 1471 C C . ASP A 1 179 ? 5.379 20.370 4.310 1.00 45.03 179 ASP A C 1
ATOM 1473 O O . ASP A 1 179 ? 5.079 20.448 5.498 1.00 45.03 179 ASP A O 1
ATOM 1477 N N . LEU A 1 180 ? 6.614 20.003 3.946 1.00 47.78 180 LEU A N 1
ATOM 1478 C CA . LEU A 1 180 ? 7.663 19.590 4.886 1.00 47.78 180 LEU A CA 1
ATOM 1479 C C . LEU A 1 180 ? 8.368 20.761 5.602 1.00 47.78 180 LEU A C 1
ATOM 1481 O O . LEU A 1 180 ? 9.230 20.511 6.443 1.00 47.78 180 LEU A O 1
ATOM 1485 N N . SER A 1 181 ? 8.045 22.021 5.281 1.00 38.06 181 SER A N 1
ATOM 1486 C CA . SER A 1 181 ? 8.736 23.215 5.808 1.00 38.06 181 SER A CA 1
ATOM 1487 C C . SER A 1 181 ? 7.862 24.189 6.604 1.00 38.06 181 SER A C 1
ATOM 1489 O O . SER A 1 181 ? 8.396 25.144 7.166 1.00 38.06 181 SER A O 1
ATOM 1491 N N . LYS A 1 182 ? 6.546 23.969 6.698 1.00 39.62 182 LYS A N 1
ATOM 1492 C CA . LYS A 1 182 ? 5.643 24.846 7.457 1.00 39.62 182 LYS A CA 1
ATOM 1493 C C . LYS A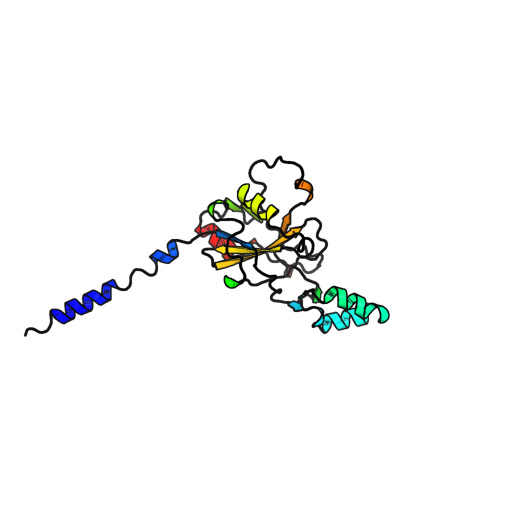 1 182 ? 4.998 24.046 8.578 1.00 39.62 182 LYS A C 1
ATOM 1495 O O . LYS A 1 182 ? 4.161 23.188 8.335 1.00 39.62 182 LYS A O 1
ATOM 1500 N N . GLY A 1 183 ? 5.442 24.308 9.806 1.00 39.34 183 GLY A N 1
ATOM 1501 C CA . GLY A 1 183 ? 5.062 23.611 11.040 1.00 39.34 183 GLY A CA 1
ATOM 1502 C C . GLY A 1 183 ? 3.596 23.741 11.471 1.00 39.34 183 GLY A C 1
ATOM 1503 O O . GLY A 1 183 ? 3.292 23.459 12.627 1.00 39.34 183 GLY A O 1
ATOM 1504 N N . ASP A 1 184 ? 2.689 24.093 10.564 1.00 34.47 184 ASP A N 1
ATOM 1505 C CA . ASP A 1 184 ? 1.280 24.344 10.847 1.00 34.47 184 ASP A CA 1
ATOM 1506 C C . ASP A 1 184 ? 0.424 23.182 10.336 1.00 34.47 184 ASP A C 1
ATOM 1508 O O . ASP A 1 184 ? -0.362 23.304 9.403 1.00 34.47 184 ASP A O 1
ATOM 1512 N N . PHE A 1 185 ? 0.584 22.012 10.955 1.00 40.38 185 PHE A N 1
ATOM 1513 C CA . PHE A 1 185 ? -0.417 20.951 10.835 1.00 40.38 185 PHE A CA 1
ATOM 1514 C C . PHE A 1 185 ? -1.440 21.111 11.960 1.00 40.38 185 PHE A C 1
ATOM 1516 O O . PHE A 1 185 ? -1.244 20.589 13.069 1.00 40.38 185 PHE A O 1
ATOM 1523 N N . GLU A 1 186 ? -2.515 21.845 11.658 1.00 34.25 186 GLU A N 1
ATOM 1524 C CA . GLU A 1 186 ? -3.801 21.709 12.342 1.00 34.25 186 GLU A CA 1
ATOM 1525 C C . GLU A 1 186 ? -4.289 20.255 12.235 1.00 34.25 186 GLU A C 1
ATOM 1527 O O . GLU A 1 186 ? -3.963 19.514 11.305 1.00 34.25 186 GLU A O 1
ATOM 1532 N N . LEU A 1 187 ? -5.011 19.819 13.263 1.00 32.34 187 LEU A N 1
ATOM 1533 C CA . LEU A 1 187 ? -5.474 18.450 13.466 1.00 32.34 187 LEU A CA 1
ATOM 1534 C C . LEU A 1 187 ? -6.087 17.827 12.192 1.00 32.34 187 LEU A C 1
ATOM 1536 O O . LEU A 1 187 ? -7.116 18.278 11.705 1.00 32.34 187 LEU A O 1
ATOM 1540 N N . ALA A 1 188 ? -5.494 16.712 11.750 1.00 38.91 188 ALA A N 1
ATOM 1541 C CA . ALA A 1 188 ? -6.053 15.746 10.800 1.00 38.91 188 ALA A CA 1
ATOM 1542 C C . ALA A 1 188 ? -6.260 16.233 9.351 1.00 38.91 188 ALA A C 1
ATOM 1544 O O . ALA A 1 188 ? -7.386 16.367 8.874 1.00 38.91 188 ALA A O 1
ATOM 1545 N N . THR A 1 189 ? -5.175 16.345 8.581 1.00 48.16 189 THR A N 1
ATOM 1546 C CA . THR A 1 189 ? -5.279 16.197 7.121 1.00 48.16 189 THR A CA 1
ATOM 1547 C C . THR A 1 189 ? -5.716 14.757 6.806 1.00 48.16 189 THR A C 1
ATOM 1549 O O . THR A 1 189 ? -5.137 13.814 7.355 1.00 48.16 189 THR A O 1
ATOM 1552 N N . PRO A 1 190 ? -6.749 14.536 5.974 1.00 55.69 190 PRO A N 1
ATOM 1553 C CA . PRO A 1 190 ? -7.203 13.189 5.651 1.00 55.69 190 PRO A CA 1
ATOM 1554 C C . PRO A 1 190 ? -6.101 12.406 4.926 1.00 55.69 190 PRO A C 1
ATOM 1556 O O . PRO A 1 190 ? -5.529 12.875 3.942 1.00 55.69 190 PRO A O 1
ATOM 1559 N N . PHE A 1 191 ? -5.829 11.185 5.391 1.00 66.69 191 PHE A N 1
ATOM 1560 C CA . PHE A 1 191 ? -5.009 10.220 4.669 1.00 66.69 191 PHE A CA 1
ATOM 1561 C C . PHE A 1 191 ? -5.808 9.730 3.462 1.00 66.69 191 PHE A C 1
ATOM 1563 O O . PHE A 1 191 ? -6.700 8.889 3.590 1.00 66.69 191 PHE A O 1
ATOM 1570 N N . LYS A 1 192 ? -5.543 10.309 2.291 1.00 76.38 192 LYS A N 1
ATOM 1571 C CA . LYS A 1 192 ? -6.319 10.025 1.087 1.00 76.38 192 LYS A CA 1
ATOM 1572 C C . LYS A 1 192 ? -5.758 8.820 0.335 1.00 76.38 192 LYS A C 1
ATOM 1574 O O . LYS A 1 192 ? -4.594 8.785 -0.057 1.00 76.38 192 LYS A O 1
ATOM 1579 N N . ILE A 1 193 ? -6.599 7.815 0.147 1.00 76.50 193 ILE A N 1
ATOM 1580 C CA . ILE A 1 193 ? -6.341 6.659 -0.702 1.00 76.50 193 ILE A CA 1
ATOM 1581 C C . ILE A 1 193 ? -6.935 6.979 -2.067 1.00 76.50 193 ILE A C 1
ATOM 1583 O O . ILE A 1 193 ? -8.144 6.879 -2.285 1.00 76.50 193 ILE A O 1
ATOM 1587 N N . ASP A 1 194 ? -6.063 7.367 -2.983 1.00 69.81 194 ASP A N 1
ATOM 1588 C CA . ASP A 1 194 ? -6.406 7.570 -4.374 1.00 69.81 194 ASP A CA 1
ATOM 1589 C C . ASP A 1 194 ? -6.389 6.233 -5.130 1.00 69.81 194 ASP A C 1
ATOM 1591 O O . ASP A 1 194 ? -5.601 5.313 -4.868 1.00 69.81 194 ASP A O 1
ATOM 1595 N N . GLN A 1 195 ? -7.312 6.127 -6.080 1.00 67.00 195 GLN A N 1
ATOM 1596 C CA . GLN A 1 195 ? -7.352 5.039 -7.052 1.00 67.00 195 GLN A CA 1
ATOM 1597 C C . GLN A 1 195 ? -6.369 5.356 -8.191 1.00 67.00 195 GLN A C 1
ATOM 1599 O O . GLN A 1 195 ? -6.001 6.516 -8.365 1.00 67.00 195 GLN A O 1
ATOM 1604 N N . CYS A 1 196 ? -5.936 4.329 -8.932 1.00 62.00 196 CYS A N 1
ATOM 1605 C CA . CYS A 1 196 ? -4.972 4.418 -10.043 1.00 62.00 196 CYS A CA 1
ATOM 1606 C C . CYS A 1 196 ? -5.070 5.731 -10.836 1.00 62.00 196 CYS A C 1
ATOM 1608 O O . CYS A 1 196 ? -6.111 6.016 -11.428 1.00 62.00 196 CYS A O 1
ATOM 1610 N N . TYR A 1 197 ? -3.965 6.476 -10.909 1.00 52.34 197 TYR A N 1
ATOM 1611 C CA . TYR A 1 197 ? -3.750 7.489 -11.941 1.00 52.34 197 TYR A CA 1
ATOM 1612 C C . TYR A 1 197 ? -2.950 6.847 -13.068 1.00 52.34 197 TYR A C 1
ATOM 1614 O O . TYR A 1 197 ? -1.726 6.958 -13.149 1.00 52.34 197 TYR A O 1
ATOM 1622 N N . CYS A 1 198 ? -3.656 6.120 -13.920 1.00 50.81 198 CYS A N 1
ATOM 1623 C CA . CYS A 1 198 ? -3.100 5.550 -15.130 1.00 50.81 198 CYS A CA 1
ATOM 1624 C C . CYS A 1 198 ? -3.396 6.520 -16.286 1.00 50.81 198 CYS A C 1
ATOM 1626 O O . CYS A 1 198 ? -4.544 6.897 -16.499 1.00 50.81 198 CYS A O 1
ATOM 1628 N N . LEU A 1 199 ? -2.377 6.898 -17.067 1.00 44.38 199 LEU A N 1
ATOM 1629 C CA . LEU A 1 199 ? -2.540 7.593 -18.360 1.00 44.38 199 LEU A CA 1
ATOM 1630 C C . LEU A 1 199 ? -3.091 6.654 -19.457 1.00 44.38 199 LEU A C 1
ATOM 1632 O O . LEU A 1 199 ? -2.919 6.913 -20.643 1.00 44.38 199 LEU A O 1
ATOM 1636 N N . LEU A 1 200 ? -3.685 5.525 -19.068 1.00 47.50 200 LEU A N 1
ATOM 1637 C CA . LEU A 1 200 ? -4.137 4.481 -19.975 1.00 47.50 200 LEU A CA 1
ATOM 1638 C C . LEU A 1 200 ? -5.606 4.724 -20.316 1.00 47.50 200 LEU A C 1
ATOM 1640 O O . LEU A 1 200 ? -6.417 5.014 -19.437 1.00 47.50 200 LEU A O 1
ATOM 1644 N N . GLU A 1 201 ? -5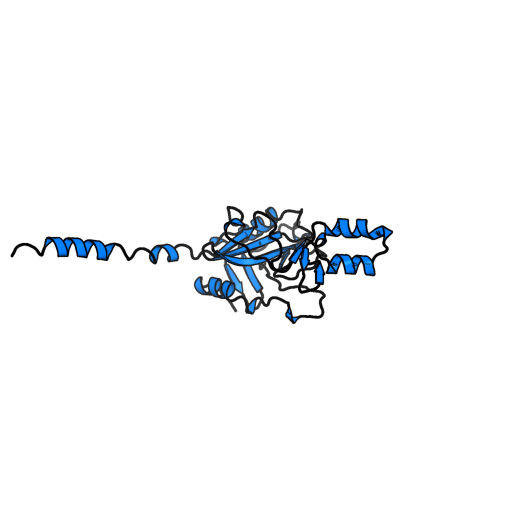.936 4.589 -21.597 1.00 43.72 201 GLU A N 1
ATOM 1645 C CA . GLU A 1 201 ? -7.297 4.742 -22.118 1.00 43.72 201 GLU A CA 1
ATOM 1646 C C . GLU A 1 201 ? -8.257 3.666 -21.563 1.00 43.72 201 GLU A C 1
ATOM 1648 O O . GLU A 1 201 ? -9.457 3.918 -21.441 1.00 43.72 201 GLU A O 1
ATOM 1653 N N . ASP A 1 202 ? -7.730 2.522 -21.102 1.00 47.34 202 ASP A N 1
ATOM 1654 C CA . ASP A 1 202 ? -8.503 1.430 -20.498 1.00 47.34 202 ASP A CA 1
ATOM 1655 C C . ASP A 1 202 ? -8.752 1.622 -18.994 1.00 47.34 202 ASP A C 1
ATOM 1657 O O . ASP A 1 202 ? -8.005 1.171 -18.119 1.00 47.34 202 ASP A O 1
ATOM 1661 N N . ARG A 1 203 ? -9.882 2.266 -18.683 1.00 48.94 203 ARG A N 1
ATOM 1662 C CA . ARG A 1 203 ? -10.370 2.489 -17.310 1.00 48.94 203 ARG A CA 1
ATOM 1663 C C . ARG A 1 203 ? -10.812 1.210 -16.583 1.00 48.94 203 ARG A C 1
ATOM 1665 O O . ARG A 1 203 ? -11.015 1.256 -15.370 1.00 48.94 203 ARG A O 1
ATOM 1672 N N . GLU A 1 204 ? -10.963 0.080 -17.278 1.00 48.53 204 GLU A N 1
ATOM 1673 C CA . GLU A 1 204 ? -11.491 -1.171 -16.702 1.00 48.53 204 GLU A CA 1
ATOM 1674 C C . GLU A 1 204 ? -10.532 -1.863 -15.719 1.00 48.53 204 GLU A C 1
ATOM 1676 O O . GLU A 1 204 ? -10.964 -2.652 -14.880 1.00 48.53 204 GLU A O 1
ATOM 1681 N N . LEU A 1 205 ? -9.238 -1.531 -15.759 1.00 55.19 205 LEU A N 1
ATOM 1682 C CA . LEU A 1 205 ? -8.226 -2.107 -14.864 1.00 55.19 205 LEU A CA 1
ATOM 1683 C C . LEU A 1 205 ? -7.977 -1.266 -13.599 1.00 55.19 205 LEU A C 1
ATOM 1685 O O . LEU A 1 205 ? -7.147 -1.641 -12.768 1.00 55.19 205 LEU A O 1
ATOM 1689 N N . ILE A 1 206 ? -8.698 -0.152 -13.419 1.00 62.53 206 ILE A N 1
ATOM 1690 C CA . ILE A 1 206 ? -8.575 0.711 -12.239 1.00 62.53 206 ILE A CA 1
ATOM 1691 C C . ILE A 1 206 ? -9.227 0.016 -11.035 1.00 62.53 206 ILE A C 1
ATOM 1693 O O . ILE A 1 206 ? -10.442 -0.206 -11.030 1.00 62.53 206 ILE A O 1
ATOM 1697 N N . PRO A 1 207 ? -8.469 -0.316 -9.974 1.00 71.12 207 PRO A N 1
ATOM 1698 C CA . PRO A 1 207 ? -9.055 -0.924 -8.793 1.00 71.12 207 PRO A CA 1
ATOM 1699 C C . PRO A 1 207 ? -9.993 0.072 -8.095 1.00 71.12 207 PRO A C 1
ATOM 1701 O O . PRO A 1 207 ? -9.577 1.127 -7.616 1.00 71.12 207 PRO A O 1
ATOM 1704 N N . ASN A 1 208 ? -11.276 -0.285 -8.024 1.00 79.62 208 ASN A N 1
ATOM 1705 C CA . ASN A 1 208 ? -12.293 0.526 -7.366 1.00 79.62 208 ASN A CA 1
ATOM 1706 C C . ASN A 1 208 ? -12.248 0.311 -5.847 1.00 79.62 208 ASN A C 1
ATOM 1708 O O . ASN A 1 208 ? -12.578 -0.762 -5.343 1.00 79.62 208 ASN A O 1
ATOM 1712 N N . LEU A 1 209 ? -11.918 1.356 -5.089 1.00 83.19 209 LEU A N 1
ATOM 1713 C CA . LEU A 1 209 ? -11.862 1.288 -3.626 1.00 83.19 209 LEU A CA 1
ATOM 1714 C C . LEU A 1 209 ? -13.213 0.882 -3.012 1.00 83.19 209 LEU A C 1
ATOM 1716 O O . LEU A 1 209 ? -13.247 0.149 -2.024 1.00 83.19 209 LEU A O 1
ATOM 1720 N N . LYS A 1 210 ? -14.329 1.286 -3.638 1.00 85.06 210 LYS A N 1
ATOM 1721 C CA . LYS A 1 210 ? -15.693 0.956 -3.193 1.00 85.06 210 LYS A CA 1
ATOM 1722 C C . LYS A 1 210 ? -16.027 -0.530 -3.350 1.00 85.06 210 LYS A C 1
ATOM 1724 O O . LYS A 1 210 ? -16.984 -0.995 -2.741 1.00 85.06 210 LYS A O 1
ATOM 1729 N N . SER A 1 211 ? -15.259 -1.282 -4.142 1.00 85.25 211 SER A N 1
ATOM 1730 C CA . SER A 1 211 ? -15.424 -2.732 -4.281 1.00 85.25 211 SER A CA 1
ATOM 1731 C C . SER A 1 211 ? -14.491 -3.537 -3.367 1.00 85.25 211 SER A C 1
ATOM 1733 O O . SER A 1 211 ? -14.583 -4.768 -3.337 1.00 85.25 211 SER A O 1
ATOM 1735 N N . ASN A 1 212 ? -13.632 -2.886 -2.566 1.00 89.50 212 ASN A N 1
ATOM 1736 C CA . ASN A 1 212 ? -12.752 -3.575 -1.623 1.00 89.50 212 ASN A CA 1
ATOM 1737 C C . ASN A 1 212 ? -13.521 -4.062 -0.380 1.00 89.50 212 ASN A C 1
ATOM 1739 O O . ASN A 1 212 ? -13.502 -3.439 0.683 1.00 89.50 212 ASN A O 1
ATOM 1743 N N . LYS A 1 213 ? -14.189 -5.214 -0.522 1.00 93.19 213 LYS A N 1
ATOM 1744 C CA . LYS A 1 213 ? -15.035 -5.820 0.520 1.00 93.19 213 LYS A CA 1
ATOM 1745 C C . LYS A 1 213 ? -14.302 -6.014 1.848 1.00 93.19 213 LYS A C 1
ATOM 1747 O O . LYS A 1 213 ? -14.869 -5.706 2.884 1.00 93.19 213 LYS A O 1
ATOM 1752 N N . LYS A 1 214 ? -13.041 -6.465 1.817 1.00 94.75 214 LYS A N 1
ATOM 1753 C CA . LYS A 1 214 ? -12.257 -6.737 3.034 1.00 94.75 214 LYS A CA 1
ATOM 1754 C C . LYS A 1 214 ? -11.985 -5.470 3.840 1.00 94.75 214 LYS A C 1
ATOM 1756 O O . LYS A 1 214 ? -12.127 -5.484 5.057 1.00 94.75 214 LYS A O 1
ATOM 1761 N N . LEU A 1 215 ? -11.603 -4.383 3.165 1.00 94.19 215 LEU A N 1
ATOM 1762 C CA . LEU A 1 215 ? -11.373 -3.098 3.821 1.00 94.19 215 LEU A CA 1
ATOM 1763 C C . LEU A 1 215 ? -12.677 -2.545 4.407 1.00 94.19 215 LEU A C 1
ATOM 1765 O O . LEU A 1 215 ? -12.718 -2.181 5.578 1.00 94.19 215 LEU A O 1
ATOM 1769 N N . ILE A 1 216 ? -13.747 -2.535 3.610 1.00 95.12 216 ILE A N 1
ATOM 1770 C CA . ILE A 1 216 ? -15.063 -2.037 4.031 1.00 95.12 216 ILE A CA 1
ATOM 1771 C C . ILE A 1 216 ? -15.582 -2.826 5.236 1.00 95.12 216 ILE A C 1
ATOM 1773 O O . ILE A 1 216 ? -16.029 -2.233 6.213 1.00 95.12 216 ILE A O 1
ATOM 1777 N N . GLU A 1 217 ? -15.483 -4.154 5.190 1.00 95.44 217 GLU A N 1
ATOM 1778 C CA . GLU A 1 217 ? -15.918 -5.032 6.271 1.00 95.44 217 GLU A CA 1
ATOM 1779 C C . GLU A 1 217 ? -15.108 -4.806 7.554 1.00 95.44 217 GLU A C 1
ATOM 1781 O O . GLU A 1 217 ? -15.699 -4.704 8.624 1.00 95.44 217 GLU A O 1
ATOM 1786 N N . ALA A 1 218 ? -13.784 -4.643 7.468 1.00 95.75 218 ALA A N 1
ATOM 1787 C CA . ALA A 1 218 ? -12.953 -4.372 8.643 1.00 95.75 218 ALA A CA 1
ATOM 1788 C C . ALA A 1 218 ? -13.335 -3.056 9.346 1.00 95.75 218 ALA A C 1
ATOM 1790 O O . ALA A 1 218 ? -13.487 -3.023 10.570 1.00 95.75 218 ALA A O 1
ATOM 1791 N N . PHE A 1 219 ? -13.545 -1.979 8.582 1.00 95.56 219 PHE A N 1
ATOM 1792 C CA . PHE A 1 219 ? -13.986 -0.694 9.136 1.00 95.56 219 PHE A CA 1
ATOM 1793 C C . PHE A 1 219 ? -15.440 -0.730 9.627 1.00 95.56 219 PHE A C 1
ATOM 1795 O O . PHE A 1 219 ? -15.767 -0.073 10.611 1.00 95.56 219 PHE A O 1
ATOM 1802 N N . HIS A 1 220 ? -16.310 -1.526 9.000 1.00 95.38 220 HIS A N 1
ATOM 1803 C CA . HIS A 1 220 ? -17.670 -1.751 9.492 1.00 95.38 220 HIS A CA 1
ATOM 1804 C C . HIS A 1 220 ? -17.666 -2.503 10.830 1.00 95.38 220 HIS A C 1
ATOM 1806 O O . HIS A 1 220 ? -18.332 -2.097 11.769 1.00 95.38 220 HIS A O 1
ATOM 1812 N N . GLN A 1 221 ? -16.875 -3.573 10.954 1.00 95.00 221 GLN A N 1
ATOM 1813 C CA . GLN A 1 221 ? -16.789 -4.400 12.166 1.00 95.00 221 GLN A CA 1
ATOM 1814 C C . GLN A 1 221 ? -16.120 -3.705 13.366 1.00 95.00 221 GLN A C 1
ATOM 1816 O O . GLN A 1 221 ? -16.060 -4.296 14.447 1.00 95.00 221 GLN A O 1
ATOM 1821 N N . THR A 1 222 ? -15.574 -2.506 13.165 1.00 94.25 222 THR A N 1
ATOM 1822 C CA . THR A 1 222 ? -14.944 -1.666 14.195 1.00 94.25 222 THR A CA 1
ATOM 1823 C C . THR A 1 222 ? -15.706 -0.363 14.435 1.00 94.25 222 THR A C 1
ATOM 1825 O O . THR A 1 222 ? -15.199 0.493 15.154 1.00 94.25 222 THR A O 1
ATOM 1828 N N . ASP A 1 223 ? -16.892 -0.201 13.833 1.00 95.00 223 ASP A N 1
ATOM 1829 C CA . ASP A 1 223 ? -17.722 1.012 13.894 1.00 95.00 223 ASP A CA 1
ATOM 1830 C C . ASP A 1 223 ? -16.999 2.284 13.405 1.00 95.00 223 ASP A C 1
ATOM 1832 O O . ASP A 1 223 ? -17.290 3.407 13.816 1.00 95.00 223 ASP A O 1
ATOM 1836 N N . ARG A 1 224 ? -16.036 2.113 12.490 1.00 94.50 224 ARG A N 1
ATOM 1837 C CA . ARG A 1 224 ? -15.205 3.185 11.919 1.00 94.50 224 ARG A CA 1
ATOM 1838 C C . ARG A 1 224 ? -15.504 3.450 10.440 1.00 94.50 224 ARG A C 1
ATOM 1840 O O . ARG A 1 224 ? -14.833 4.278 9.829 1.00 94.50 224 ARG A O 1
ATOM 1847 N N . LEU A 1 225 ? -16.488 2.785 9.835 1.00 95.00 225 LEU A N 1
ATOM 1848 C CA . LEU A 1 225 ? -16.900 3.042 8.451 1.00 95.00 225 LEU A CA 1
ATOM 1849 C C . LEU A 1 225 ? -17.853 4.244 8.374 1.00 95.00 225 LEU A C 1
ATOM 1851 O O . LEU A 1 225 ? -18.879 4.271 9.048 1.00 95.00 225 LEU A O 1
ATOM 1855 N N . THR A 1 226 ? -17.557 5.206 7.500 1.00 91.69 226 THR A N 1
ATOM 1856 C CA . THR A 1 226 ? -18.447 6.334 7.185 1.00 91.69 226 THR A CA 1
ATOM 1857 C C . THR A 1 226 ? -18.776 6.397 5.693 1.00 91.69 226 THR A C 1
ATOM 1859 O O . THR A 1 226 ? -18.075 5.825 4.851 1.00 91.69 226 THR A O 1
ATOM 1862 N N . LYS A 1 227 ? -19.897 7.054 5.378 1.00 82.38 227 LYS A N 1
ATOM 1863 C CA . LYS A 1 227 ? -20.366 7.314 4.012 1.00 82.38 227 LYS A CA 1
ATOM 1864 C C . LYS A 1 227 ? -20.030 8.742 3.613 1.00 82.38 227 LYS A C 1
ATOM 1866 O O . LYS A 1 227 ? -20.100 9.632 4.485 1.00 82.38 227 LYS A O 1
#